Protein 2YWJ (pdb70)

Secondary structure (DSSP, 8-state):
-EEEEE-SSS--HHHHHHHHHTTSEEEEE-SGGGGTT-SEEEE--S-HHHHHHHHHHTTHHHHHHT----EEEETHHHHHHSS--SS-------SSEEEETTTT-SSS--EEEEEEETTTEEEEEEESS--EEEEE--TT-EEEEEETTEEEEEEETTEEEESS-GGGSTTHHHHHHHHIIIII-

Organism: Methanocaldococcus jannaschii (strain ATCC 43067 / DSM 2661 / JAL-1 / JCM 10045 / NBRC 100440) (NCBI:txid243232)

Foldseek 3Di:
DEEEEEPLDDDCPLVQVLQVVLPHHYFYCNALVSVPPHLAYEYEDADQQVVLVSCVVRVVLVSVLPDPHQYEYEASGLQQCDLEAPDDGRHSHHAQFYKDWQPVHDPDAWDWDWKQFAPQGTAIFIAGRFMFTDDGRDPQKAQGIDDVPTRQWIDHASYIYGRTDLSVDPRSSVVVNVNCVRRRD

Structure (mmCIF, N/CA/C/O backbone):
data_2YWJ
#
_entry.id   2YWJ
#
_cell.length_a   44.816
_cell.length_b   50.470
_cell.length_c   70.404
_cell.angle_alpha   90.00
_cell.angle_beta   90.00
_cell.angle_gamma   90.00
#
_symmetry.space_group_name_H-M   'P 21 21 21'
#
loop_
_entity.id
_entity.type
_entity.pdbx_description
1 polymer 'Glutamine amidotransferase subunit pdxT'
2 water water
#
loop_
_atom_site.group_PDB
_atom_site.id
_atom_site.type_symbol
_atom_site.label_atom_id
_atom_site.label_alt_id
_atom_site.label_comp_id
_atom_site.label_asym_id
_atom_site.label_entity_id
_atom_site.label_seq_id
_atom_site.pdbx_PDB_ins_code
_atom_site.Cartn_x
_atom_site.Cartn_y
_atom_site.Cartn_z
_atom_site.occupancy
_atom_site.B_iso_or_equiv
_atom_site.auth_seq_id
_atom_site.auth_comp_id
_atom_site.auth_asym_id
_atom_site.auth_atom_id
_atom_site.pdbx_PDB_model_num
ATOM 1 N N . MET A 1 1 ? 0.619 35.470 16.998 1.00 12.72 1 MET A N 1
ATOM 2 C CA . MET A 1 1 ? 1.888 34.782 16.621 1.00 12.40 1 MET A CA 1
ATOM 3 C C . MET A 1 1 ? 1.987 34.667 15.102 1.00 11.27 1 MET A C 1
ATOM 4 O O . MET A 1 1 ? 1.140 34.046 14.462 1.00 11.64 1 MET A O 1
ATOM 9 N N . ILE A 1 2 ? 3.010 35.296 14.531 1.00 11.47 2 ILE A N 1
ATOM 10 C CA . ILE A 1 2 ? 3.223 35.261 13.091 1.00 10.84 2 ILE A CA 1
ATOM 11 C C . ILE A 1 2 ? 4.498 34.491 12.776 1.00 9.30 2 ILE A C 1
ATOM 12 O O . ILE A 1 2 ? 5.591 34.879 13.198 1.00 9.12 2 ILE A O 1
ATOM 17 N N . ILE A 1 3 ? 4.350 33.398 12.034 1.00 8.50 3 ILE A N 1
ATOM 18 C CA . ILE A 1 3 ? 5.489 32.571 11.658 1.00 8.08 3 ILE A CA 1
ATOM 19 C C . ILE A 1 3 ? 5.776 32.714 10.167 1.00 8.26 3 ILE A C 1
ATOM 20 O O . ILE A 1 3 ? 4.922 32.420 9.327 1.00 8.59 3 ILE A O 1
ATOM 25 N N . GLY A 1 4 ? 6.970 33.201 9.847 1.00 7.50 4 GLY A N 1
ATOM 26 C CA . GLY A 1 4 ? 7.351 33.363 8.457 1.00 6.63 4 GLY A CA 1
ATOM 27 C C . GLY A 1 4 ? 7.955 32.085 7.912 1.00 7.59 4 GLY A C 1
ATOM 28 O O . GLY A 1 4 ? 8.575 31.317 8.656 1.00 4.44 4 GLY A O 1
ATOM 29 N N . VAL A 1 5 ? 7.729 31.823 6.629 1.00 5.80 5 VAL A N 1
ATOM 30 C CA . VAL A 1 5 ? 8.284 30.638 5.982 1.00 7.89 5 VAL A CA 1
ATOM 31 C C . VAL A 1 5 ? 9.053 31.108 4.761 1.00 8.69 5 VAL A C 1
ATOM 32 O O . VAL A 1 5 ? 8.492 31.747 3.869 1.00 7.80 5 VAL A O 1
ATOM 36 N N . LEU A 1 6 ? 10.345 30.805 4.741 1.00 7.44 6 LEU A N 1
ATOM 37 C CA . LEU A 1 6 ? 11.205 31.202 3.640 1.00 8.19 6 LEU A CA 1
ATOM 38 C C . LEU A 1 6 ? 10.838 30.477 2.351 1.00 9.54 6 LEU A C 1
ATOM 39 O O . LEU A 1 6 ? 10.742 29.247 2.314 1.00 9.60 6 LEU A O 1
ATOM 44 N N . ALA A 1 7 ? 10.619 31.261 1.302 1.00 9.38 7 ALA A N 1
ATOM 45 C CA . ALA A 1 7 ? 10.267 30.731 -0.004 1.00 10.19 7 ALA A CA 1
ATOM 46 C C . ALA A 1 7 ? 10.617 31.772 -1.058 1.00 12.00 7 ALA A C 1
ATOM 47 O O . ALA A 1 7 ? 9.731 32.396 -1.644 1.00 12.62 7 ALA A O 1
ATOM 49 N N . ILE A 1 8 ? 11.915 31.992 -1.252 1.00 13.97 8 ILE A N 1
ATOM 50 C CA . ILE A 1 8 ? 12.401 32.954 -2.241 1.00 15.15 8 ILE A CA 1
ATOM 51 C C . ILE A 1 8 ? 11.930 32.468 -3.609 1.00 15.92 8 ILE A C 1
ATOM 52 O O . ILE A 1 8 ? 11.674 33.256 -4.522 1.00 15.43 8 ILE A O 1
ATOM 57 N N . GLN A 1 9 ? 11.809 31.148 -3.709 1.00 15.63 9 GLN A N 1
ATOM 58 C CA . GLN A 1 9 ? 11.302 30.453 -4.884 1.00 17.27 9 GLN A CA 1
ATOM 59 C C . GLN A 1 9 ? 10.529 29.275 -4.304 1.00 17.37 9 GLN A C 1
ATOM 60 O O . GLN A 1 9 ? 10.837 28.816 -3.200 1.00 16.72 9 GLN A O 1
ATOM 66 N N . GLY A 1 10 ? 9.501 28.821 -5.014 1.00 16.73 10 GLY A N 1
ATOM 67 C CA . GLY A 1 10 ? 8.737 27.687 -4.533 1.00 17.24 10 GLY A CA 1
ATOM 68 C C . GLY A 1 10 ? 7.383 27.987 -3.924 1.00 18.51 10 GLY A C 1
ATOM 69 O O . GLY A 1 10 ? 7.048 29.136 -3.612 1.00 16.64 10 GLY A O 1
ATOM 70 N N . ASP A 1 11 ? 6.618 26.918 -3.723 1.00 17.77 11 ASP A N 1
ATOM 71 C CA . ASP A 1 11 ? 5.273 26.997 -3.169 1.00 16.77 11 ASP A CA 1
ATOM 72 C C . ASP A 1 11 ? 5.265 26.513 -1.725 1.00 14.24 11 ASP A C 1
ATOM 73 O O . ASP A 1 11 ? 5.749 25.419 -1.428 1.00 13.30 11 ASP A O 1
ATOM 78 N N . VAL A 1 12 ? 4.704 27.325 -0.833 1.00 12.88 12 VAL A N 1
ATOM 79 C CA . VAL A 1 12 ? 4.648 26.976 0.584 1.00 12.28 12 VAL A CA 1
ATOM 80 C C . VAL A 1 12 ? 3.239 26.849 1.157 1.00 12.09 12 VAL A C 1
ATOM 81 O O . VAL A 1 12 ? 3.031 27.067 2.352 1.00 9.58 12 VAL A O 1
ATOM 85 N N . GLU A 1 13 ? 2.275 26.486 0.315 1.00 11.58 13 GLU A N 1
ATOM 86 C CA . GLU A 1 13 ? 0.897 26.321 0.780 1.00 12.95 13 GLU A CA 1
ATOM 87 C C . GLU A 1 13 ? 0.803 25.234 1.852 1.00 10.25 13 GLU A C 1
ATOM 88 O O . GLU A 1 13 ? -0.003 25.332 2.776 1.00 10.70 13 GLU A O 1
ATOM 94 N N . GLU A 1 14 ? 1.637 24.206 1.731 1.00 10.85 14 GLU A N 1
ATOM 95 C CA . GLU A 1 14 ? 1.646 23.111 2.699 1.00 10.17 14 GLU A CA 1
ATOM 96 C C . GLU A 1 14 ? 2.156 23.581 4.058 1.00 10.22 14 GLU A C 1
ATOM 97 O O . GLU A 1 14 ? 1.554 23.284 5.094 1.00 9.72 14 GLU A O 1
ATOM 103 N N . HIS A 1 15 ? 3.260 24.324 4.044 1.00 7.35 15 HIS A N 1
ATOM 104 C CA . HIS A 1 15 ? 3.856 24.849 5.269 1.00 8.75 15 HIS A CA 1
ATOM 105 C C . HIS A 1 15 ? 2.877 25.821 5.927 1.00 8.92 15 HIS A C 1
ATOM 106 O O . HIS A 1 15 ? 2.684 25.798 7.145 1.00 8.11 15 HIS A O 1
ATOM 113 N N . GLU A 1 16 ? 2.254 26.668 5.110 1.00 9.96 16 GLU A N 1
ATOM 114 C CA . GLU A 1 16 ? 1.294 27.652 5.610 1.00 10.97 16 GLU A CA 1
ATOM 115 C C . GLU A 1 16 ? 0.117 26.987 6.312 1.00 11.98 16 GLU A C 1
ATOM 116 O O . GLU A 1 16 ? -0.299 27.421 7.387 1.00 11.17 16 GLU A O 1
ATOM 122 N N . GLU A 1 17 ? -0.398 25.915 5.717 1.00 11.95 17 GLU A N 1
ATOM 123 C CA . GLU A 1 17 ? -1.522 25.193 6.300 1.00 12.09 17 GLU A CA 1
ATOM 124 C C . GLU A 1 17 ? -1.127 24.562 7.635 1.00 11.20 17 GLU A C 1
ATOM 125 O O . GLU A 1 17 ? -1.889 24.618 8.599 1.00 11.49 17 GLU A O 1
ATOM 131 N N . ALA A 1 18 ? 0.075 23.995 7.699 1.00 10.24 18 ALA A N 1
ATOM 132 C CA . ALA A 1 18 ? 0.557 23.373 8.933 1.00 9.47 18 ALA A CA 1
ATOM 133 C C . ALA A 1 18 ? 0.693 24.425 10.035 1.00 8.99 18 ALA A C 1
ATOM 134 O O . ALA A 1 18 ? 0.404 24.152 11.199 1.00 8.91 18 ALA A O 1
ATOM 136 N N . ILE A 1 19 ? 1.123 25.627 9.659 1.00 7.39 19 ILE A N 1
ATOM 137 C CA . ILE A 1 19 ? 1.272 26.722 10.616 1.00 8.10 19 ILE A CA 1
ATOM 138 C C . ILE A 1 19 ? -0.098 27.111 11.164 1.00 9.40 19 ILE A C 1
ATOM 139 O O . ILE A 1 19 ? -0.252 27.343 12.366 1.00 8.71 19 ILE A O 1
ATOM 144 N N . LYS A 1 20 ? -1.088 27.171 10.273 1.00 9.68 20 LYS A N 1
ATOM 145 C CA . LYS A 1 20 ? -2.453 27.522 10.657 1.00 11.94 20 LYS A CA 1
ATOM 146 C C . LYS A 1 20 ? -3.033 26.470 11.600 1.00 11.69 20 LYS A C 1
ATOM 147 O O . LYS A 1 20 ? -3.670 26.809 12.597 1.00 11.31 20 LYS A O 1
ATOM 153 N N . LYS A 1 21 ? -2.800 25.196 11.286 1.00 9.56 21 LYS A N 1
ATOM 154 C CA . LYS A 1 21 ? -3.280 24.097 12.121 1.00 10.27 21 LYS A CA 1
ATOM 155 C C . LYS A 1 21 ? -2.624 24.157 13.502 1.00 11.13 21 LYS A C 1
ATOM 156 O O . LYS A 1 21 ? -3.227 23.773 14.505 1.00 8.45 21 LYS A O 1
ATOM 162 N N . ALA A 1 22 ? -1.385 24.642 13.545 1.00 11.08 22 ALA A 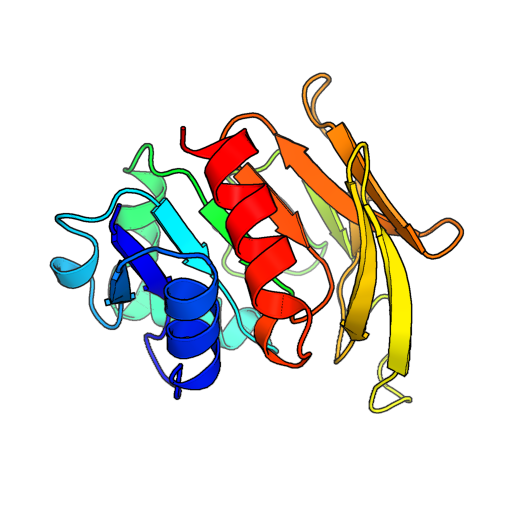N 1
ATOM 163 C CA . ALA A 1 22 ? -0.654 24.764 14.805 1.00 11.15 22 ALA A CA 1
ATOM 164 C C . ALA A 1 22 ? -1.236 25.901 15.652 1.00 11.43 22 ALA A C 1
ATOM 165 O O . ALA A 1 22 ? -0.939 26.016 16.844 1.00 11.20 22 ALA A O 1
ATOM 167 N N . GLY A 1 23 ? -2.067 26.729 15.020 1.00 11.78 23 GLY A N 1
ATOM 168 C CA . GLY A 1 23 ? -2.720 27.831 15.706 1.00 12.52 23 GLY A CA 1
ATOM 169 C C . GLY A 1 23 ? -2.094 29.202 15.528 1.00 13.30 23 GLY A C 1
ATOM 170 O O . GLY A 1 23 ? -2.392 30.116 16.298 1.00 13.46 23 GLY A O 1
ATOM 171 N N . TYR A 1 24 ? -1.258 29.365 14.504 1.00 11.60 24 TYR A N 1
ATOM 172 C CA . TYR A 1 24 ? -0.592 30.645 14.271 1.00 11.77 24 TYR A CA 1
ATOM 173 C C . TYR A 1 24 ? -0.878 31.223 12.891 1.00 12.32 24 TYR A C 1
ATOM 174 O O . TYR A 1 24 ? -1.483 30.572 12.035 1.00 12.43 24 TYR A O 1
ATOM 183 N N . GLU A 1 25 ? -0.451 32.465 12.694 1.00 12.85 25 GLU A N 1
ATOM 184 C CA . GLU A 1 25 ? -0.612 33.138 11.413 1.00 13.19 25 GLU A CA 1
ATOM 185 C C . GLU A 1 25 ? 0.650 32.847 10.604 1.00 12.34 25 GLU A C 1
ATOM 186 O O . GLU A 1 25 ? 1.759 32.893 11.141 1.00 12.29 25 GLU A O 1
ATOM 192 N N . ALA A 1 26 ? 0.477 32.516 9.329 1.00 11.47 26 ALA A N 1
ATO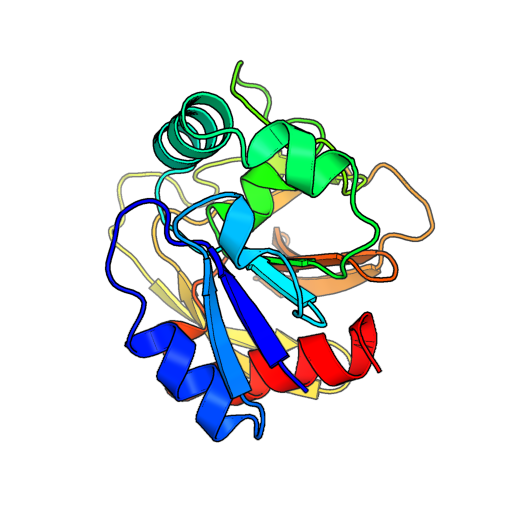M 193 C CA . ALA A 1 26 ? 1.606 32.215 8.453 1.00 12.50 26 ALA A CA 1
ATOM 194 C C . ALA A 1 26 ? 1.921 33.378 7.525 1.00 12.78 26 ALA A C 1
ATOM 195 O O . ALA A 1 26 ? 1.019 34.089 7.078 1.00 14.35 26 ALA A O 1
ATOM 197 N N . LYS A 1 27 ? 3.206 33.578 7.249 1.00 12.74 27 LYS A N 1
ATOM 198 C CA . LYS A 1 27 ? 3.628 34.646 6.350 1.00 13.34 27 LYS A CA 1
ATOM 199 C C . LYS A 1 27 ? 4.734 34.166 5.421 1.00 12.22 27 LYS A C 1
ATOM 200 O O . LYS A 1 27 ? 5.773 33.683 5.870 1.00 11.80 27 LYS A O 1
ATOM 206 N N . LYS A 1 28 ? 4.504 34.314 4.122 1.00 11.61 28 LYS A N 1
ATOM 207 C CA . LYS A 1 28 ? 5.478 33.902 3.121 1.00 12.16 28 LYS A CA 1
ATOM 208 C C . LYS A 1 28 ? 6.606 34.929 3.016 1.00 10.47 28 LYS A C 1
ATOM 209 O O . LYS A 1 28 ? 6.364 36.118 2.813 1.00 10.36 28 LYS A O 1
ATOM 215 N N . VAL A 1 29 ? 7.837 34.467 3.200 1.00 10.43 29 VAL A N 1
ATOM 216 C CA . VAL A 1 29 ? 9.003 35.338 3.115 1.00 9.59 29 VAL A CA 1
ATOM 217 C C . VAL A 1 29 ? 9.696 35.064 1.786 1.00 10.57 29 VAL A C 1
ATOM 218 O O . VAL A 1 29 ? 10.465 34.110 1.660 1.00 10.63 29 VAL A O 1
ATOM 222 N N . LYS A 1 30 ? 9.378 35.888 0.788 1.00 11.81 30 LYS A N 1
ATOM 223 C CA . LYS A 1 30 ? 9.934 35.753 -0.559 1.00 12.84 30 LYS A CA 1
ATOM 224 C C . LYS A 1 30 ? 11.047 36.771 -0.812 1.00 13.82 30 LYS A C 1
ATOM 225 O O . LYS A 1 30 ? 12.013 36.488 -1.528 1.00 14.70 30 LYS A O 1
ATOM 231 N N . ARG A 1 31 ? 10.900 37.954 -0.223 1.00 14.24 31 ARG A N 1
ATOM 232 C CA . ARG A 1 31 ? 11.887 39.024 -0.352 1.00 14.19 31 ARG A CA 1
ATOM 233 C C . ARG A 1 31 ? 12.263 39.548 1.034 1.00 13.90 31 ARG A C 1
ATOM 234 O O . ARG A 1 31 ? 11.528 39.347 2.002 1.00 13.74 31 ARG A O 1
ATOM 242 N N . VAL A 1 32 ? 13.399 40.235 1.114 1.00 15.75 32 VAL A N 1
ATOM 243 C CA . VAL A 1 32 ? 13.916 40.775 2.372 1.00 16.12 32 VAL A CA 1
ATOM 244 C C . VAL A 1 32 ? 12.913 41.582 3.208 1.00 16.83 32 VAL A C 1
ATOM 245 O O . VAL A 1 32 ? 12.927 41.501 4.438 1.00 16.30 32 VAL A O 1
ATOM 249 N N . GLU A 1 33 ? 12.022 42.317 2.544 1.00 16.44 33 GLU A N 1
ATOM 250 C CA . GLU A 1 33 ? 11.012 43.128 3.232 1.00 16.63 33 GLU A CA 1
ATOM 251 C C . GLU A 1 33 ? 10.006 42.299 4.031 1.00 16.13 33 GLU A C 1
ATOM 252 O O . GLU A 1 33 ? 9.457 42.770 5.030 1.00 15.65 33 GLU A O 1
ATOM 258 N N . ASP A 1 34 ? 9.771 41.065 3.590 1.00 14.56 34 ASP A N 1
ATOM 259 C CA . ASP A 1 34 ? 8.824 40.165 4.250 1.00 14.14 34 ASP A CA 1
ATOM 260 C C . ASP A 1 34 ? 9.252 39.703 5.646 1.00 13.35 34 ASP A C 1
ATOM 261 O O . ASP A 1 34 ? 8.423 39.250 6.435 1.00 12.59 34 ASP A O 1
ATOM 266 N N . LEU A 1 35 ? 10.541 39.820 5.949 1.00 15.70 35 LEU A N 1
ATOM 267 C CA . LEU A 1 35 ? 11.064 39.416 7.254 1.00 17.05 35 LEU A CA 1
ATOM 268 C C . LEU A 1 35 ? 10.557 40.287 8.403 1.00 18.38 35 LEU A C 1
ATOM 269 O O . LEU A 1 35 ? 10.567 39.870 9.561 1.00 18.88 35 LEU A O 1
ATOM 274 N N . GLU A 1 36 ? 10.102 41.492 8.076 1.00 18.92 36 GLU A N 1
ATOM 275 C CA . GLU A 1 36 ? 9.586 42.418 9.078 1.00 20.12 36 GLU A CA 1
ATOM 276 C C . GLU A 1 36 ? 8.230 41.947 9.611 1.00 18.76 36 GLU A C 1
ATOM 277 O O . GLU A 1 36 ? 7.406 41.414 8.866 1.00 18.77 36 GLU A O 1
ATOM 283 N N . GLY A 1 37 ? 8.026 42.113 10.914 1.00 17.54 37 GLY A N 1
ATOM 284 C CA . GLY A 1 37 ? 6.763 41.742 11.526 1.00 16.74 37 GLY A CA 1
ATOM 285 C C . GLY A 1 37 ? 6.494 40.279 11.828 1.00 15.17 37 GLY A C 1
ATOM 286 O O . GLY A 1 37 ? 5.336 39.903 12.004 1.00 16.00 37 GLY A O 1
ATOM 287 N N . ILE A 1 38 ? 7.530 39.444 11.856 1.00 13.27 38 ILE A N 1
ATOM 288 C CA . ILE A 1 38 ? 7.332 38.029 12.174 1.00 11.22 38 ILE A CA 1
ATOM 289 C C . ILE A 1 38 ? 7.963 37.697 13.522 1.00 10.42 38 ILE A C 1
ATOM 290 O O . ILE A 1 38 ? 8.869 38.395 13.980 1.00 11.30 38 ILE A O 1
ATOM 295 N N . ASP A 1 39 ? 7.456 36.653 14.171 1.00 8.60 39 ASP A N 1
ATOM 296 C CA . ASP A 1 39 ? 7.967 36.233 15.471 1.00 8.97 39 ASP A CA 1
ATOM 297 C C . ASP A 1 39 ? 9.012 35.135 15.363 1.00 8.68 39 ASP A C 1
ATOM 298 O O . ASP A 1 39 ? 9.786 34.907 16.291 1.00 8.26 39 ASP A O 1
ATOM 303 N N . ALA A 1 40 ? 9.024 34.452 14.227 1.00 7.28 40 ALA A N 1
ATOM 304 C CA . ALA A 1 40 ? 9.970 33.370 13.989 1.00 7.30 40 ALA A CA 1
ATOM 305 C C . ALA A 1 40 ? 9.985 33.051 12.505 1.00 7.33 40 ALA A C 1
ATOM 306 O O . ALA A 1 40 ? 9.082 33.452 11.767 1.00 7.03 40 ALA A O 1
ATOM 308 N N . LEU A 1 41 ? 11.017 32.333 12.073 1.00 6.19 41 LEU A N 1
ATOM 309 C CA . LEU A 1 41 ? 11.155 31.974 10.673 1.00 6.38 41 LEU A CA 1
ATOM 310 C C . LEU A 1 41 ? 11.429 30.492 10.494 1.00 6.93 41 LEU A C 1
ATOM 311 O O . LEU A 1 41 ? 12.203 29.894 11.242 1.00 6.70 41 LEU A O 1
ATOM 316 N N . ILE A 1 42 ? 10.756 29.901 9.515 1.00 5.88 42 ILE A N 1
ATOM 317 C CA . ILE A 1 42 ? 10.961 28.499 9.189 1.00 6.09 42 ILE A CA 1
ATOM 318 C C . ILE A 1 42 ? 11.689 28.496 7.848 1.00 5.58 42 ILE A C 1
ATOM 319 O O . ILE A 1 42 ? 11.291 29.210 6.925 1.00 5.67 42 ILE A O 1
ATOM 324 N N . ILE A 1 43 ? 12.803 27.772 7.778 1.00 4.30 43 ILE A N 1
ATOM 325 C CA . ILE A 1 43 ? 13.578 27.664 6.543 1.00 5.14 43 ILE A CA 1
ATOM 326 C C . ILE A 1 43 ? 13.516 26.208 6.059 1.00 5.01 43 ILE A C 1
ATOM 327 O O . ILE A 1 43 ? 14.253 25.349 6.545 1.00 6.27 43 ILE A O 1
ATOM 332 N N . PRO A 1 44 ? 12.588 25.907 5.136 1.00 6.03 44 PRO A N 1
ATOM 333 C CA . PRO A 1 44 ? 12.391 24.570 4.568 1.00 5.59 44 PRO A CA 1
ATOM 334 C C . PRO A 1 44 ? 13.100 24.417 3.225 1.00 7.46 44 PRO A C 1
ATOM 335 O O . PRO A 1 44 ? 13.782 25.333 2.767 1.00 9.41 44 PRO A O 1
ATOM 339 N N . GLY A 1 45 ? 12.914 23.263 2.588 1.00 9.08 45 GLY A N 1
ATOM 340 C CA . GLY A 1 45 ? 13.510 23.044 1.283 1.00 9.74 45 GLY A CA 1
ATOM 341 C C . GLY A 1 45 ? 14.254 21.737 1.117 1.00 11.88 45 GLY A C 1
ATOM 342 O O . GLY A 1 45 ? 14.613 21.080 2.096 1.00 11.09 45 GLY A O 1
ATOM 343 N N . GLY A 1 46 ? 14.486 21.364 -0.137 1.00 14.08 46 GLY A N 1
ATOM 344 C CA . GLY A 1 46 ? 15.205 20.137 -0.423 1.00 17.86 46 GLY A CA 1
ATOM 345 C C . GLY A 1 46 ? 16.689 20.410 -0.576 1.00 19.94 46 GLY A C 1
ATOM 346 O O . GLY A 1 46 ? 17.446 20.356 0.396 1.00 22.97 46 GLY A O 1
ATOM 347 N N . GLU A 1 47 ? 17.090 20.753 -1.794 1.00 20.45 47 GLU A N 1
ATOM 348 C CA . GLU A 1 47 ? 18.483 21.039 -2.119 1.00 20.03 47 GLU A CA 1
ATOM 349 C C . GLU A 1 47 ? 18.938 22.376 -1.514 1.00 18.02 47 GLU A C 1
ATOM 350 O O . GLU A 1 47 ? 18.406 23.438 -1.847 1.00 17.68 47 GLU A O 1
ATOM 356 N N . SER A 1 48 ? 19.955 22.312 -0.654 1.00 15.45 48 SER A N 1
ATOM 357 C CA . SER A 1 48 ? 20.469 23.490 0.049 1.00 13.59 48 SER A CA 1
ATOM 358 C C . SER A 1 48 ? 21.283 24.535 -0.712 1.00 13.37 48 SER A C 1
ATOM 359 O O . SER A 1 48 ? 21.169 25.722 -0.418 1.00 12.83 48 SER A O 1
ATOM 362 N N . THR A 1 49 ? 22.114 24.116 -1.664 1.00 14.05 49 THR A N 1
ATOM 363 C CA . THR A 1 49 ? 22.935 25.082 -2.396 1.00 14.31 49 THR A CA 1
ATOM 364 C C . THR A 1 49 ? 22.120 26.100 -3.193 1.00 13.38 49 THR A C 1
ATOM 365 O O . THR A 1 49 ? 22.452 27.284 -3.201 1.00 13.17 49 THR A O 1
ATOM 369 N N . ALA A 1 50 ? 21.054 25.648 -3.849 1.00 12.21 50 ALA A N 1
ATOM 370 C CA . ALA A 1 50 ? 20.212 26.554 -4.630 1.00 11.10 50 ALA A CA 1
ATOM 371 C C . ALA A 1 50 ? 19.567 27.597 -3.720 1.00 11.98 50 ALA A C 1
ATOM 372 O O . ALA A 1 50 ? 19.510 28.782 -4.059 1.00 11.06 50 ALA A O 1
ATOM 374 N N . ILE A 1 51 ? 19.097 27.155 -2.556 1.00 10.25 51 ILE A N 1
ATOM 375 C CA . ILE A 1 51 ? 18.471 28.066 -1.606 1.00 10.11 51 ILE A CA 1
ATOM 376 C C . ILE A 1 51 ? 19.491 29.047 -1.032 1.00 9.96 51 ILE A C 1
ATOM 377 O O . ILE A 1 51 ? 19.180 30.222 -0.833 1.00 10.23 51 ILE A O 1
ATOM 382 N N . GLY A 1 52 ? 20.709 28.567 -0.785 1.00 11.00 52 GLY A N 1
ATOM 383 C CA . GLY A 1 52 ? 21.755 29.431 -0.262 1.00 11.73 52 GLY A CA 1
ATOM 384 C C . GLY A 1 52 ? 22.044 30.561 -1.238 1.00 12.89 52 GLY A C 1
ATOM 385 O O . GLY A 1 52 ? 22.178 31.721 -0.840 1.00 11.20 52 GLY A O 1
ATOM 386 N N . LYS A 1 53 ? 22.113 30.221 -2.523 1.00 12.30 53 LYS A N 1
ATOM 387 C CA . LYS A 1 53 ? 22.371 31.205 -3.570 1.00 14.09 53 LYS A CA 1
ATOM 388 C C . LYS A 1 53 ? 21.240 32.229 -3.662 1.00 12.91 53 LYS A C 1
ATOM 389 O O . LYS A 1 53 ? 21.491 33.416 -3.842 1.00 11.34 53 LYS A O 1
ATOM 395 N N . LEU A 1 54 ? 19.998 31.763 -3.534 1.00 12.03 54 LEU A N 1
ATOM 396 C CA . LEU A 1 54 ? 18.833 32.647 -3.592 1.00 11.91 54 LEU A CA 1
ATOM 397 C C . LEU A 1 54 ? 18.817 33.629 -2.429 1.00 13.53 54 LEU A C 1
ATOM 398 O O . LEU A 1 54 ? 18.447 34.793 -2.597 1.00 11.92 54 LEU A O 1
ATOM 403 N N . MET A 1 55 ? 19.194 33.145 -1.247 1.00 13.91 55 MET A N 1
ATOM 404 C CA . MET A 1 55 ? 19.235 33.982 -0.050 1.00 15.39 55 MET A CA 1
ATOM 405 C C . MET A 1 55 ? 20.231 35.121 -0.231 1.00 15.03 55 MET A C 1
ATOM 406 O O . MET A 1 55 ? 19.960 36.263 0.148 1.00 14.51 55 MET A O 1
ATOM 411 N N . LYS A 1 56 ? 21.387 34.803 -0.803 1.00 15.71 56 LYS A N 1
ATOM 412 C CA . LYS A 1 56 ? 22.407 35.815 -1.042 1.00 15.78 56 LYS A CA 1
ATOM 413 C C . LYS A 1 56 ? 21.989 36.763 -2.162 1.00 15.60 56 LYS A C 1
ATOM 414 O O . LYS A 1 56 ? 22.114 37.983 -2.035 1.00 16.53 56 LYS A O 1
ATOM 420 N N . LYS A 1 57 ? 21.503 36.190 -3.260 1.00 15.49 57 LYS A N 1
ATOM 421 C CA . LYS A 1 57 ? 21.073 36.968 -4.418 1.00 15.26 57 LYS A CA 1
ATOM 422 C C . LYS A 1 57 ? 20.030 38.019 -4.059 1.00 15.07 57 LYS A C 1
ATOM 423 O O . LYS A 1 57 ? 20.139 39.173 -4.474 1.00 15.46 57 LYS A O 1
ATOM 429 N N . TYR A 1 58 ? 19.039 37.627 -3.265 1.00 14.04 58 TYR A N 1
ATOM 430 C CA . TYR A 1 58 ? 17.987 38.554 -2.876 1.00 15.41 58 TYR A CA 1
ATOM 431 C C . TYR A 1 58 ? 18.189 39.250 -1.530 1.00 15.26 58 TYR A C 1
ATOM 432 O O . TYR A 1 58 ? 17.292 39.929 -1.033 1.00 16.30 58 TYR A O 1
ATOM 441 N N . GLY A 1 59 ? 19.387 39.100 -0.969 1.00 16.17 59 GLY A N 1
ATOM 442 C CA . GLY A 1 59 ? 19.727 39.751 0.287 1.00 18.04 59 GLY A CA 1
ATOM 443 C C . GLY A 1 59 ? 19.239 39.170 1.603 1.00 17.85 59 GLY A C 1
ATOM 444 O O . GLY A 1 59 ? 19.583 39.689 2.663 1.00 19.86 59 GLY A O 1
ATOM 445 N N . LEU A 1 60 ? 18.463 38.093 1.560 1.00 16.09 60 LEU A N 1
ATOM 446 C CA . LEU A 1 60 ? 17.956 37.494 2.790 1.00 15.71 60 LEU A CA 1
ATOM 447 C C . LEU A 1 60 ? 19.039 36.877 3.677 1.00 15.13 60 LEU A C 1
ATOM 448 O O . LEU A 1 60 ? 18.849 36.744 4.885 1.00 14.61 60 LEU A O 1
ATOM 453 N N . LEU A 1 61 ? 20.186 36.549 3.086 1.00 15.27 61 LEU A N 1
ATOM 454 C CA . LEU A 1 61 ? 21.299 35.956 3.826 1.00 14.64 61 LEU A CA 1
ATOM 455 C C . LEU A 1 61 ? 21.799 36.868 4.946 1.00 14.42 61 LEU A C 1
ATOM 456 O O . LEU A 1 61 ? 21.796 36.480 6.114 1.00 11.30 61 LEU A O 1
ATOM 461 N N . GLU A 1 62 ? 22.231 38.077 4.593 1.00 14.20 62 GLU A N 1
ATOM 462 C CA . GLU A 1 62 ? 22.738 39.004 5.602 1.00 12.99 62 GLU A CA 1
ATOM 463 C C . GLU A 1 62 ? 21.656 39.504 6.547 1.00 12.33 62 GLU A C 1
ATOM 464 O O . GLU A 1 62 ? 21.907 39.681 7.738 1.00 12.21 62 GLU A O 1
ATOM 470 N N . LYS A 1 63 ? 20.440 39.665 6.032 1.00 10.84 63 LYS A N 1
ATOM 471 C CA . LYS A 1 63 ? 19.320 40.131 6.842 1.00 11.93 63 LYS A CA 1
ATOM 472 C C . LYS A 1 63 ? 19.020 39.155 7.985 1.00 11.78 63 LYS A C 1
ATOM 473 O O . LYS A 1 63 ? 18.820 39.568 9.130 1.00 11.16 63 LYS A O 1
ATOM 479 N N . ILE A 1 64 ? 18.986 37.864 7.668 1.00 10.88 64 ILE A N 1
ATOM 480 C CA . ILE A 1 64 ? 18.714 36.838 8.672 1.00 11.37 64 ILE A CA 1
ATOM 481 C C . ILE A 1 64 ? 19.830 36.782 9.720 1.00 11.28 64 ILE A C 1
ATOM 482 O O . ILE A 1 64 ? 19.557 36.664 10.919 1.00 12.08 64 ILE A O 1
ATOM 487 N N . LYS A 1 65 ? 21.077 36.888 9.265 1.00 12.29 65 LYS A N 1
ATOM 488 C CA . LYS A 1 65 ? 22.234 36.879 10.163 1.00 13.37 65 LYS A CA 1
ATOM 489 C C . LYS A 1 65 ? 22.194 38.081 11.105 1.00 13.86 65 LYS A C 1
ATOM 490 O O . LYS A 1 65 ? 22.727 38.029 12.214 1.00 14.86 65 LYS A O 1
ATOM 496 N N . ASN A 1 66 ? 21.585 39.171 10.639 1.00 12.97 66 ASN A N 1
ATOM 497 C CA . ASN A 1 66 ? 21.465 40.392 11.426 1.00 13.64 66 ASN A CA 1
ATOM 498 C C . ASN A 1 66 ? 20.228 40.418 12.313 1.00 13.52 66 ASN A C 1
ATOM 499 O O . ASN A 1 66 ? 19.928 41.438 12.931 1.00 15.65 66 ASN A O 1
ATOM 504 N N . SER A 1 67 ? 19.502 39.308 12.374 1.00 13.97 67 SER A N 1
ATOM 505 C CA . SER A 1 67 ? 18.302 39.259 13.198 1.00 12.47 67 SER A CA 1
ATOM 506 C C . SER A 1 67 ? 18.468 38.319 14.382 1.00 9.39 67 SER A C 1
ATOM 507 O O . SER A 1 67 ? 19.347 37.458 14.387 1.00 9.71 67 SER A O 1
ATOM 510 N N . ASN A 1 68 ? 17.611 38.488 15.381 1.00 7.00 68 ASN A N 1
ATOM 511 C CA . ASN A 1 68 ? 17.639 37.628 16.554 1.00 8.42 68 ASN A CA 1
ATOM 512 C C . ASN A 1 68 ? 16.375 36.776 16.519 1.00 7.45 68 ASN A C 1
ATOM 513 O O . ASN A 1 68 ? 15.799 36.440 17.551 1.00 7.99 68 ASN A O 1
ATOM 518 N N . LEU A 1 69 ? 15.947 36.439 15.309 1.00 6.67 69 LEU A N 1
ATOM 519 C CA . LEU A 1 69 ? 14.753 35.637 15.108 1.00 8.24 69 LEU A CA 1
ATOM 520 C C . LEU A 1 69 ? 14.948 34.159 15.395 1.00 7.68 69 LEU A C 1
ATOM 521 O O . LEU A 1 69 ? 16.009 33.598 15.120 1.00 8.70 69 LEU A O 1
ATOM 526 N N . PRO A 1 70 ? 13.961 33.535 16.057 1.00 8.22 70 PRO A N 1
ATOM 527 C CA . PRO A 1 70 ? 14.043 32.102 16.351 1.00 7.31 70 PRO A CA 1
ATOM 528 C C . PRO A 1 70 ? 13.895 31.477 14.961 1.00 7.59 70 PRO A C 1
ATOM 529 O O . PRO A 1 70 ? 13.147 32.002 14.128 1.00 5.97 70 PRO A O 1
ATOM 533 N N . ILE A 1 71 ? 14.645 30.415 14.679 1.00 5.81 71 ILE A N 1
ATOM 534 C CA . ILE A 1 71 ? 14.578 29.792 13.361 1.00 4.94 71 ILE A CA 1
ATOM 535 C C . ILE A 1 71 ? 14.461 28.273 13.420 1.00 5.20 71 ILE A C 1
ATOM 536 O O . ILE A 1 71 ? 15.144 27.615 14.205 1.00 4.84 71 ILE A O 1
ATOM 541 N N . LEU A 1 72 ? 13.563 27.736 12.599 1.00 4.70 72 LEU A N 1
ATOM 542 C CA . LEU A 1 72 ? 13.368 26.297 12.480 1.00 5.46 72 LEU A CA 1
ATOM 543 C C . LEU A 1 72 ? 13.841 25.940 11.079 1.00 5.22 72 LEU A C 1
ATOM 544 O O . LEU A 1 72 ? 13.262 26.396 10.094 1.00 5.28 72 LEU A O 1
ATOM 549 N N . GLY A 1 73 ? 14.918 25.165 10.997 1.00 4.27 73 GLY A N 1
ATOM 550 C CA . GLY A 1 73 ? 15.438 24.756 9.707 1.00 3.35 73 GLY A CA 1
ATOM 551 C C . GLY A 1 73 ? 15.102 23.297 9.458 1.00 5.41 73 GLY A C 1
ATOM 552 O O . GLY A 1 73 ? 15.398 22.439 10.289 1.00 5.46 73 GLY A O 1
ATOM 553 N N . THR A 1 74 ? 14.438 23.019 8.341 1.00 6.02 74 THR A N 1
ATOM 554 C CA . THR A 1 74 ? 14.074 21.648 7.999 1.00 5.75 74 THR A CA 1
ATOM 555 C C . THR A 1 74 ? 14.738 21.251 6.685 1.00 6.26 74 THR A C 1
ATOM 556 O O . THR A 1 74 ? 14.632 21.961 5.681 1.00 3.47 74 THR A O 1
ATOM 560 N N . CYS A 1 75 ? 15.443 20.121 6.725 1.00 6.24 75 CYS A N 1
ATOM 561 C CA . CYS A 1 75 ? 16.194 19.580 5.591 1.00 5.41 75 CYS A CA 1
ATOM 562 C C . CYS A 1 75 ? 17.203 20.617 5.084 1.00 5.83 75 CYS A C 1
ATOM 563 O O . CYS A 1 75 ? 18.266 20.777 5.686 1.00 4.98 75 CYS A O 1
ATOM 566 N N . ALA A 1 76 ? 16.872 21.338 4.011 1.00 4.64 76 ALA A N 1
ATOM 567 C CA . ALA A 1 76 ? 17.772 22.365 3.489 1.00 5.31 76 ALA A CA 1
ATOM 568 C C . ALA A 1 76 ? 18.069 23.383 4.594 1.00 6.52 76 ALA A C 1
ATOM 569 O O . ALA A 1 76 ? 19.185 23.902 4.693 1.00 4.98 76 ALA A O 1
ATOM 571 N N . GLY A 1 77 ? 17.065 23.629 5.437 1.00 4.05 77 GLY A N 1
ATOM 572 C CA . GLY A 1 77 ? 17.199 24.563 6.545 1.00 5.85 77 GLY A CA 1
ATOM 573 C C . GLY A 1 77 ? 18.176 24.088 7.607 1.00 6.36 77 GLY A C 1
ATOM 574 O O . GLY A 1 77 ? 18.816 24.906 8.276 1.00 4.83 77 GLY A O 1
ATOM 575 N N . MET A 1 78 ? 18.262 22.773 7.798 1.00 6.49 78 MET A N 1
ATOM 576 C CA . MET A 1 78 ? 19.203 22.213 8.768 1.00 6.63 78 MET A CA 1
ATOM 577 C C . MET A 1 78 ? 20.615 22.503 8.267 1.00 5.55 78 MET A C 1
ATOM 578 O O . MET A 1 78 ? 21.488 22.905 9.035 1.00 6.79 78 MET A O 1
ATOM 583 N N . VAL A 1 79 ? 20.832 22.277 6.974 1.00 4.86 79 VAL A N 1
ATOM 584 C CA . VAL A 1 79 ? 22.135 22.529 6.361 1.00 6.09 79 VAL A CA 1
ATOM 585 C C . VAL A 1 79 ? 22.505 24.005 6.463 1.00 6.15 79 VAL A C 1
ATOM 586 O O . VAL A 1 79 ? 23.589 24.352 6.933 1.00 5.20 79 VAL A O 1
ATOM 590 N N . LEU A 1 80 ? 21.584 24.867 6.040 1.00 6.81 80 LEU A N 1
ATOM 591 C CA . LEU A 1 80 ? 21.799 26.311 6.048 1.00 6.39 80 LEU A CA 1
ATOM 592 C C . LEU A 1 80 ? 22.101 26.923 7.420 1.00 7.08 80 LEU A C 1
ATOM 593 O O . LEU A 1 80 ? 22.920 27.837 7.525 1.00 7.84 80 LEU A O 1
ATOM 598 N N . LEU A 1 81 ? 21.465 26.411 8.468 1.00 6.30 81 LEU A N 1
ATOM 599 C CA . LEU A 1 81 ? 21.702 26.923 9.817 1.00 6.22 81 LEU A CA 1
ATOM 600 C C . LEU A 1 81 ? 23.092 26.581 10.355 1.00 6.25 81 LEU A C 1
ATOM 601 O O . LEU A 1 81 ? 23.642 27.312 11.177 1.00 7.39 81 LEU A O 1
ATOM 606 N N . SER A 1 82 ? 23.647 25.466 9.887 1.00 6.56 82 SER A N 1
ATOM 607 C CA . SER A 1 82 ? 24.949 24.981 10.342 1.00 7.55 82 SER A CA 1
ATOM 608 C C . SER A 1 82 ? 26.154 25.866 10.051 1.00 7.11 82 SER A C 1
ATOM 609 O O . SER A 1 82 ? 26.075 26.835 9.296 1.00 6.93 82 SER A O 1
ATOM 612 N N . LYS A 1 83 ? 27.275 25.498 10.664 1.00 9.28 83 LYS A N 1
ATOM 613 C CA . LYS A 1 83 ? 28.536 26.206 10.509 1.00 10.04 83 LYS A CA 1
ATOM 614 C C . LYS A 1 83 ? 29.521 25.371 9.696 1.00 11.57 83 LYS A C 1
ATOM 615 O O . LYS A 1 83 ? 30.721 25.649 9.688 1.00 12.72 83 LYS A O 1
ATOM 621 N N . GLY A 1 84 ? 29.012 24.352 9.006 1.00 11.36 84 GLY A N 1
ATOM 622 C CA . GLY A 1 84 ? 29.879 23.511 8.198 1.00 13.14 84 GLY A CA 1
ATOM 623 C C . GLY A 1 84 ? 29.232 22.246 7.672 1.00 13.10 84 GLY A C 1
ATOM 624 O O . GLY A 1 84 ? 28.434 21.610 8.360 1.00 12.03 84 GLY A O 1
ATOM 625 N N . THR A 1 85 ? 29.578 21.883 6.440 1.00 14.54 85 THR A N 1
ATOM 626 C CA . THR A 1 85 ? 29.042 20.683 5.801 1.00 15.95 85 THR A CA 1
ATOM 627 C C . THR A 1 85 ? 30.142 19.888 5.098 1.00 18.02 85 THR A C 1
ATOM 628 O O . THR A 1 85 ? 29.876 18.839 4.517 1.00 17.76 85 THR A O 1
ATOM 632 N N . GLY A 1 86 ? 31.369 20.403 5.130 1.00 19.59 86 GLY A N 1
ATOM 633 C CA . GLY A 1 86 ? 32.472 19.716 4.476 1.00 24.09 86 GLY A CA 1
ATOM 634 C C . GLY A 1 86 ? 32.601 20.068 3.003 1.00 25.82 86 GLY A C 1
ATOM 635 O O . GLY A 1 86 ? 33.578 19.697 2.348 1.00 27.44 86 GLY A O 1
ATOM 636 N N . ILE A 1 87 ? 31.594 20.756 2.474 1.00 25.51 87 ILE A N 1
ATOM 637 C CA . ILE A 1 87 ? 31.589 21.183 1.079 1.00 25.64 87 ILE A CA 1
ATOM 638 C C . ILE A 1 87 ? 31.432 22.702 1.061 1.00 24.23 87 ILE A C 1
ATOM 639 O O . ILE A 1 87 ? 30.719 23.270 1.894 1.00 22.09 87 ILE A O 1
ATOM 644 N N . ASN A 1 88 ? 32.126 23.358 0.135 1.00 22.19 88 ASN A N 1
ATOM 645 C CA . ASN A 1 88 ? 32.070 24.812 0.031 1.00 21.78 88 ASN A CA 1
ATOM 646 C C . ASN A 1 88 ? 30.713 25.283 -0.488 1.00 20.54 88 ASN A C 1
ATOM 647 O O . ASN A 1 88 ? 30.378 25.080 -1.655 1.00 20.37 88 ASN A O 1
ATOM 652 N N . GLN A 1 89 ? 29.934 25.901 0.398 1.00 17.44 89 GLN A N 1
ATOM 653 C CA . GLN A 1 89 ? 28.609 26.409 0.054 1.00 15.16 89 GLN A CA 1
ATOM 654 C C . GLN A 1 89 ? 28.190 27.537 0.995 1.00 14.35 89 GLN A C 1
ATOM 655 O O . GLN A 1 89 ? 28.782 27.728 2.062 1.00 14.62 89 GLN A O 1
ATOM 661 N N . ILE A 1 90 ? 27.166 28.280 0.590 1.00 13.84 90 ILE A N 1
ATOM 662 C CA . ILE A 1 90 ? 26.653 29.394 1.380 1.00 14.15 90 ILE A CA 1
ATOM 663 C C . ILE A 1 90 ? 25.879 28.893 2.599 1.00 13.94 90 ILE A C 1
ATOM 664 O O . ILE A 1 90 ? 24.936 28.113 2.469 1.00 14.14 90 ILE A O 1
ATOM 669 N N . LEU A 1 91 ? 26.289 29.352 3.778 1.00 12.86 91 LEU A N 1
ATOM 670 C CA . LEU A 1 91 ? 25.648 28.959 5.030 1.00 12.49 91 LEU A CA 1
ATOM 671 C C . LEU A 1 91 ? 25.371 30.166 5.915 1.00 11.12 91 LEU A C 1
ATOM 672 O O . LEU A 1 91 ? 26.042 31.192 5.805 1.00 9.94 91 LEU A O 1
ATOM 677 N N . LEU A 1 92 ? 24.376 30.036 6.789 1.00 9.85 92 LEU A N 1
ATOM 678 C CA . LEU A 1 92 ? 24.026 31.104 7.720 1.00 9.75 92 LEU A CA 1
ATOM 679 C C . LEU A 1 92 ? 25.025 31.120 8.879 1.00 9.85 92 LEU A C 1
ATOM 680 O O . LEU A 1 92 ? 25.270 32.164 9.476 1.00 8.76 92 LEU A O 1
ATOM 685 N N . GLU A 1 93 ? 25.593 29.954 9.185 1.00 9.05 93 GLU A N 1
ATOM 686 C CA . GLU A 1 93 ? 26.571 29.803 10.268 1.00 9.76 93 GLU A CA 1
ATOM 687 C C . GLU A 1 93 ? 26.022 30.319 11.596 1.00 8.93 93 GLU A C 1
ATOM 688 O O . GLU A 1 93 ? 26.663 31.126 12.271 1.00 10.04 93 GLU A O 1
ATOM 694 N N . LEU A 1 94 ? 24.838 29.846 11.973 1.00 6.70 94 LEU A N 1
ATOM 695 C CA . LEU A 1 94 ? 24.204 30.289 13.212 1.00 6.01 94 LEU A CA 1
ATOM 696 C C . LEU A 1 94 ? 24.177 29.239 14.311 1.00 6.15 94 LEU A C 1
ATOM 697 O O . LEU A 1 94 ? 24.449 29.537 15.473 1.00 8.02 94 LEU A O 1
ATOM 702 N N . MET A 1 95 ? 23.824 28.017 13.939 1.00 6.23 95 MET A N 1
ATOM 703 C CA . MET A 1 95 ? 23.726 26.920 14.887 1.00 6.23 95 MET A CA 1
ATOM 704 C C . MET A 1 95 ? 25.067 26.194 15.041 1.00 6.30 95 MET A C 1
ATOM 705 O O . MET A 1 95 ? 25.764 25.948 14.060 1.00 5.94 95 MET A O 1
ATOM 710 N N . ASP A 1 96 ? 25.429 25.887 16.285 1.00 6.11 96 ASP A N 1
ATOM 711 C CA . ASP A 1 96 ? 26.687 25.206 16.586 1.00 7.53 96 ASP A CA 1
ATOM 712 C C . ASP A 1 96 ? 26.722 23.717 16.255 1.00 6.70 96 ASP A C 1
ATOM 713 O O . ASP A 1 96 ? 26.889 22.865 17.133 1.00 7.45 96 ASP A O 1
ATOM 718 N N . ILE A 1 97 ? 26.584 23.421 14.968 1.00 8.69 97 ILE A N 1
ATOM 719 C CA . ILE A 1 97 ? 26.617 22.056 14.465 1.00 8.55 97 ILE A CA 1
ATOM 720 C C . ILE A 1 97 ? 27.198 22.054 13.057 1.00 9.42 97 ILE A C 1
ATOM 721 O O . ILE A 1 97 ? 27.241 23.092 12.387 1.00 8.91 97 ILE A O 1
ATOM 726 N N . THR A 1 98 ? 27.734 20.908 12.655 1.00 7.87 98 THR A N 1
ATOM 727 C CA . THR A 1 98 ? 28.194 20.737 11.287 1.00 8.29 98 THR A CA 1
ATOM 728 C C . THR A 1 98 ? 27.211 19.676 10.802 1.00 7.03 98 THR A C 1
ATOM 729 O O . THR A 1 98 ? 26.628 18.950 11.613 1.00 6.54 98 THR A O 1
ATOM 733 N N . VAL A 1 99 ? 26.976 19.624 9.500 1.00 9.10 99 VAL A N 1
ATOM 734 C CA . VAL A 1 99 ? 26.007 18.689 8.956 1.00 10.92 99 VAL A CA 1
ATOM 735 C C . VAL A 1 99 ? 26.550 17.813 7.839 1.00 12.25 99 VAL A C 1
ATOM 736 O O . VAL A 1 99 ? 27.374 18.247 7.037 1.00 13.85 99 VAL A O 1
ATOM 740 N N . LYS A 1 100 ? 26.101 16.565 7.823 1.00 13.61 100 LYS A N 1
ATOM 741 C CA . LYS A 1 100 ? 26.485 15.622 6.787 1.00 15.16 100 LYS A CA 1
ATOM 742 C C . LYS A 1 100 ? 25.314 15.570 5.810 1.00 13.51 100 LYS A C 1
ATOM 743 O O . LYS A 1 100 ? 24.219 15.125 6.160 1.00 10.08 100 LYS A O 1
ATOM 749 N N . ARG A 1 101 ? 25.539 16.072 4.602 1.00 13.76 101 ARG A N 1
ATOM 750 C CA . ARG A 1 101 ? 24.503 16.089 3.573 1.00 12.68 101 ARG A CA 1
ATOM 751 C C . ARG A 1 101 ? 24.271 14.702 2.992 1.00 13.21 101 ARG A C 1
ATOM 752 O O . ARG A 1 101 ? 25.187 13.874 2.964 1.00 10.08 101 ARG A O 1
ATOM 760 N N . ASN A 1 102 ? 23.041 14.452 2.543 1.00 12.56 102 ASN A N 1
ATOM 761 C CA . ASN A 1 102 ? 22.668 13.170 1.938 1.00 13.61 102 ASN A CA 1
ATOM 762 C C . ASN A 1 102 ? 23.143 11.987 2.787 1.00 13.81 102 ASN A C 1
ATOM 763 O O . ASN A 1 102 ? 23.769 11.054 2.283 1.00 13.32 102 ASN A O 1
ATOM 768 N N . ALA A 1 103 ? 22.818 12.039 4.076 1.00 12.73 103 ALA A N 1
ATOM 769 C CA . ALA A 1 103 ? 23.214 11.023 5.045 1.00 11.94 103 ALA A CA 1
ATOM 770 C C . ALA A 1 103 ? 22.766 9.600 4.740 1.00 12.20 103 ALA A C 1
ATOM 771 O O . ALA A 1 103 ? 23.417 8.640 5.150 1.00 11.35 103 ALA A O 1
ATOM 773 N N . TYR A 1 104 ? 21.632 9.467 4.063 1.00 11.40 104 TYR A N 1
ATOM 774 C CA . TYR A 1 104 ? 21.097 8.158 3.719 1.00 12.54 104 TYR A CA 1
ATOM 775 C C . TYR A 1 104 ? 21.436 7.760 2.280 1.00 13.16 104 TYR A C 1
ATOM 776 O O . TYR A 1 104 ? 20.931 6.759 1.772 1.00 15.11 104 TYR A O 1
ATOM 785 N N . GLY A 1 105 ? 22.307 8.536 1.641 1.00 14.90 105 GLY A N 1
ATOM 786 C CA . GLY A 1 105 ? 22.703 8.254 0.269 1.00 16.64 105 GLY A CA 1
ATOM 787 C C . GLY A 1 105 ? 21.805 8.907 -0.764 1.00 18.24 105 GLY A C 1
ATOM 788 O O . GLY A 1 105 ? 20.801 9.530 -0.415 1.00 19.41 105 GLY A O 1
ATOM 789 N N . ARG A 1 106 ? 22.158 8.761 -2.039 1.00 18.54 106 ARG A N 1
ATOM 790 C CA . ARG A 1 106 ? 21.375 9.345 -3.127 1.00 19.93 106 ARG A CA 1
ATOM 791 C C . ARG A 1 106 ? 20.774 8.307 -4.069 1.00 19.45 106 ARG A C 1
ATOM 792 O O . ARG A 1 106 ? 20.355 8.640 -5.178 1.00 20.64 106 ARG A O 1
ATOM 800 N N . GLN A 1 107 ? 20.743 7.050 -3.639 1.00 18.45 107 GLN A N 1
ATOM 801 C CA . GLN A 1 107 ? 20.183 5.992 -4.470 1.00 19.59 107 GLN A CA 1
ATOM 802 C C . GLN A 1 107 ? 18.714 5.731 -4.163 1.00 20.90 107 GLN A C 1
ATOM 803 O O . GLN A 1 107 ? 17.979 5.240 -5.017 1.00 22.54 107 GLN A O 1
ATOM 809 N N . VAL A 1 108 ? 18.292 6.049 -2.941 1.00 23.19 108 VAL A N 1
ATOM 810 C CA . VAL A 1 108 ? 16.898 5.861 -2.544 1.00 24.56 108 VAL A CA 1
ATOM 811 C C . VAL A 1 108 ? 16.140 7.186 -2.583 1.00 25.07 108 VAL A C 1
ATOM 812 O O . VAL A 1 108 ? 16.617 8.205 -2.081 1.00 25.45 108 VAL A O 1
ATOM 816 N N . ASP A 1 109 ? 14.960 7.157 -3.196 1.00 26.07 109 ASP A N 1
ATOM 817 C CA . ASP A 1 109 ? 14.115 8.339 -3.349 1.00 26.48 109 ASP A CA 1
ATOM 818 C C . ASP A 1 109 ? 13.677 8.985 -2.039 1.00 25.22 109 ASP A C 1
ATOM 819 O O . ASP A 1 109 ? 13.855 10.190 -1.838 1.00 25.60 109 ASP A O 1
ATOM 824 N N . SER A 1 110 ? 13.111 8.176 -1.150 1.00 22.83 110 SER A N 1
ATOM 825 C CA . SER A 1 110 ? 12.606 8.676 0.120 1.00 21.48 110 SER A CA 1
ATOM 826 C C . SER A 1 110 ? 12.272 7.537 1.076 1.00 19.97 110 SER A C 1
ATOM 827 O O . SER A 1 110 ? 12.365 6.361 0.724 1.00 20.06 110 SER A O 1
ATOM 830 N N . PHE A 1 111 ? 11.937 7.907 2.307 1.00 16.46 111 PHE A N 1
ATOM 831 C CA . PHE A 1 111 ? 11.522 6.954 3.322 1.00 14.84 111 PHE A CA 1
ATOM 832 C C . PHE A 1 111 ? 10.741 7.718 4.379 1.00 13.49 111 PHE A C 1
ATOM 833 O O . PHE A 1 111 ? 10.977 8.906 4.604 1.00 11.15 111 PHE A O 1
ATOM 841 N N . GLU A 1 112 ? 9.768 7.046 4.978 1.00 12.62 112 GLU A N 1
ATOM 842 C CA . GLU A 1 112 ? 8.919 7.660 5.983 1.00 14.60 112 GLU A CA 1
ATOM 843 C C . GLU A 1 112 ? 8.878 6.765 7.209 1.00 15.46 112 GLU A C 1
ATOM 844 O O . GLU A 1 112 ? 8.846 5.540 7.086 1.00 15.66 112 GLU A O 1
ATOM 850 N N . LYS A 1 113 ? 8.910 7.375 8.390 1.00 15.18 113 LYS A N 1
ATOM 851 C CA . LYS A 1 113 ? 8.868 6.613 9.632 1.00 14.90 113 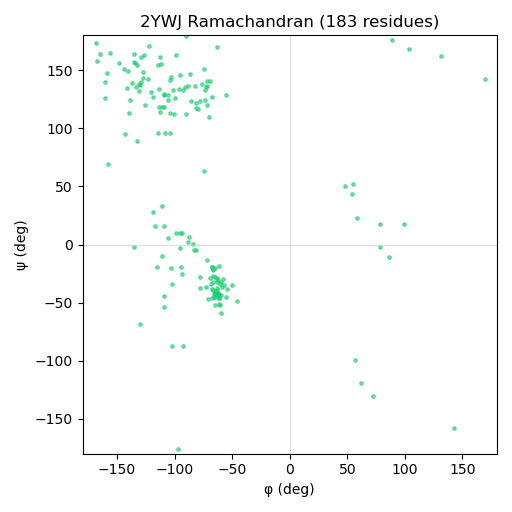LYS A CA 1
ATOM 852 C C . LYS A 1 113 ? 8.615 7.499 10.840 1.00 13.90 113 LYS A C 1
ATOM 853 O O . LYS A 1 113 ? 8.852 8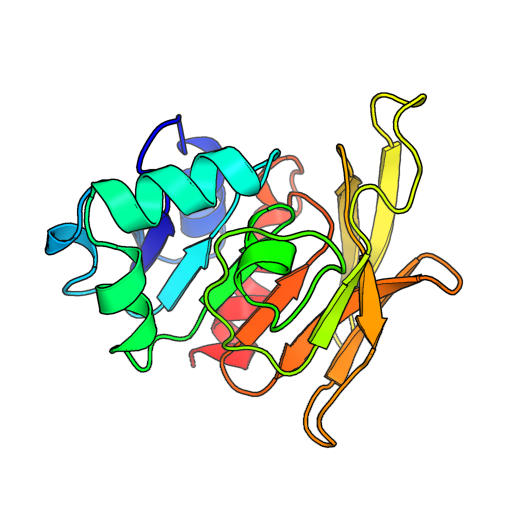.709 10.801 1.00 14.78 113 LYS A O 1
ATOM 859 N N . GLU A 1 114 ? 8.118 6.884 11.908 1.00 11.86 114 GLU A N 1
ATOM 860 C CA . GLU A 1 114 ? 7.847 7.598 13.147 1.00 12.69 114 GLU A CA 1
ATOM 861 C C . GLU A 1 114 ? 9.160 7.917 13.845 1.00 11.42 114 GLU A C 1
ATOM 862 O O . GLU A 1 114 ? 10.043 7.061 13.958 1.00 11.56 114 GLU A O 1
ATOM 868 N N . ILE A 1 115 ? 9.291 9.162 14.286 1.00 8.32 115 ILE A N 1
ATOM 869 C CA . ILE A 1 115 ? 10.487 9.618 14.975 1.00 8.44 115 ILE A CA 1
ATOM 870 C C . ILE A 1 115 ? 10.090 10.102 16.366 1.00 8.19 115 ILE A C 1
ATOM 871 O O . ILE A 1 115 ? 9.136 10.863 16.518 1.00 8.49 115 ILE A O 1
ATOM 876 N N . GLU A 1 116 ? 10.818 9.638 17.376 1.00 9.20 116 GLU A N 1
ATOM 877 C CA . GLU A 1 116 ? 10.564 10.027 18.757 1.00 10.97 116 GLU A CA 1
ATOM 878 C C . GLU A 1 116 ? 11.163 11.399 19.037 1.00 10.80 116 GLU A C 1
ATOM 879 O O . GLU A 1 116 ? 12.375 11.584 18.925 1.00 10.17 116 GLU A O 1
ATOM 885 N N . PHE A 1 117 ? 10.303 12.364 19.352 1.00 10.48 117 PHE A N 1
ATOM 886 C CA . PHE A 1 117 ? 10.737 13.719 19.677 1.00 9.72 117 PHE A CA 1
ATOM 887 C C . PHE A 1 117 ? 10.826 13.855 21.191 1.00 9.89 117 PHE A C 1
ATOM 888 O O . PHE A 1 117 ? 9.910 13.444 21.910 1.00 8.64 117 PHE A O 1
ATOM 896 N N . LYS A 1 118 ? 11.924 14.442 21.663 1.00 8.60 118 LYS A N 1
ATOM 897 C CA . LYS A 1 118 ? 12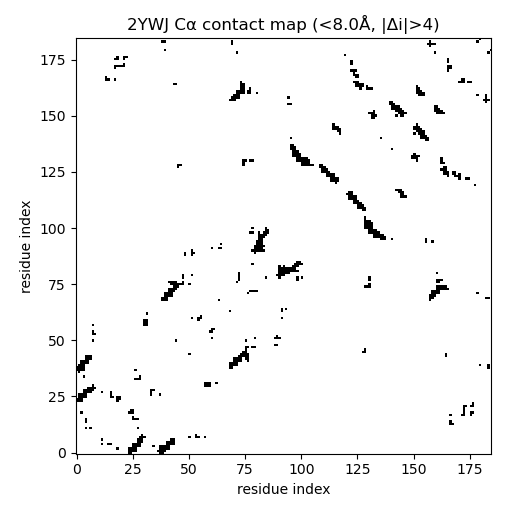.165 14.628 23.092 1.00 10.00 118 LYS A CA 1
ATOM 898 C C . LYS A 1 118 ? 11.042 15.374 23.800 1.00 9.57 118 LYS A C 1
ATOM 899 O O . LYS A 1 118 ? 10.616 16.438 23.355 1.00 8.93 118 LYS A O 1
ATOM 905 N N . ASP A 1 119 ? 10.559 14.787 24.892 1.00 10.30 119 ASP A N 1
ATOM 906 C CA . ASP A 1 119 ? 9.493 15.366 25.711 1.00 12.53 119 ASP A CA 1
ATOM 907 C C . ASP A 1 119 ? 8.192 15.629 24.951 1.00 12.63 119 ASP A C 1
ATOM 908 O O . ASP A 1 119 ? 7.375 16.451 25.368 1.00 13.29 119 ASP A O 1
ATOM 913 N N . LEU A 1 120 ? 7.998 14.920 23.842 1.00 11.79 120 LEU A N 1
ATOM 914 C CA . LEU A 1 120 ? 6.788 15.076 23.042 1.00 11.38 120 LEU A CA 1
ATOM 915 C C . LEU A 1 120 ? 6.147 13.727 22.742 1.00 12.58 120 LEU A C 1
ATOM 916 O O . LEU A 1 120 ? 5.076 13.410 23.262 1.00 10.69 120 LEU A O 1
ATOM 921 N N . GLY A 1 121 ? 6.826 12.932 21.919 1.00 10.98 121 GLY A N 1
ATOM 922 C CA . GLY A 1 121 ? 6.317 11.633 21.530 1.00 11.41 121 GLY A CA 1
ATOM 923 C C . GLY A 1 121 ? 6.668 11.358 20.080 1.00 13.37 121 GLY A C 1
ATOM 924 O O . GLY A 1 121 ? 7.581 11.981 19.529 1.00 12.75 121 GLY A O 1
ATOM 925 N N . LYS A 1 122 ? 5.920 10.458 19.449 1.00 11.42 122 LYS A N 1
ATOM 926 C CA . LYS A 1 122 ? 6.166 10.089 18.059 1.00 14.20 122 LYS A CA 1
ATOM 927 C C . LYS A 1 122 ? 5.573 11.048 17.032 1.00 14.81 122 LYS A C 1
ATOM 928 O O . LYS A 1 122 ? 4.442 11.516 17.178 1.00 13.60 122 LYS A O 1
ATOM 934 N N . VAL A 1 123 ? 6.364 11.353 16.007 1.00 14.74 123 VAL A N 1
ATOM 935 C CA . VAL A 1 123 ? 5.929 12.213 14.911 1.00 15.19 123 VAL A CA 1
ATOM 936 C C . VAL A 1 123 ? 6.297 11.491 13.620 1.00 14.58 123 VAL A C 1
ATOM 937 O O . VAL A 1 123 ? 7.361 10.877 13.527 1.00 14.20 123 VAL A O 1
ATOM 941 N N . TYR A 1 124 ? 5.396 11.526 12.646 1.00 13.57 124 TYR A N 1
ATOM 942 C CA . TYR A 1 124 ? 5.637 10.871 11.367 1.00 14.11 124 TYR A CA 1
ATOM 943 C C . TYR A 1 124 ? 6.493 11.790 10.510 1.00 11.72 124 TYR A C 1
ATOM 944 O O . TYR A 1 124 ? 6.078 12.899 10.169 1.00 12.12 124 TYR A O 1
ATOM 953 N N . GLY A 1 125 ? 7.689 11.324 10.173 1.00 9.77 125 GLY A N 1
ATOM 954 C CA . GLY A 1 125 ? 8.596 12.126 9.375 1.00 9.10 125 GLY A CA 1
ATOM 955 C C . GLY A 1 125 ? 8.866 11.578 7.990 1.00 7.57 125 GLY A C 1
ATOM 956 O O . GLY A 1 125 ? 9.115 10.386 7.815 1.00 7.19 125 GLY A O 1
ATOM 957 N N . VAL A 1 126 ? 8.806 12.470 7.009 1.00 6.74 126 VAL A N 1
ATOM 958 C CA . VAL A 1 126 ? 9.054 12.137 5.612 1.00 6.70 126 VAL A CA 1
ATOM 959 C C . VAL A 1 126 ? 10.446 12.652 5.260 1.00 6.26 126 VAL A C 1
ATOM 960 O O . VAL A 1 126 ? 10.689 13.866 5.262 1.00 4.97 126 VAL A O 1
ATOM 964 N N . PHE A 1 127 ? 11.362 11.722 5.002 1.00 6.01 127 PHE A N 1
ATOM 965 C CA . PHE A 1 127 ? 12.742 12.060 4.657 1.00 7.37 127 PHE A CA 1
ATOM 966 C C . PHE A 1 127 ? 12.987 11.990 3.154 1.00 8.36 127 PHE A C 1
ATOM 967 O O . PHE A 1 127 ? 12.706 10.972 2.519 1.00 8.76 127 PHE A O 1
ATOM 975 N N . ILE A 1 128 ? 13.499 13.083 2.593 1.00 8.55 128 ILE A N 1
ATOM 976 C CA . ILE A 1 128 ? 13.828 13.168 1.170 1.00 8.95 128 ILE A CA 1
ATOM 977 C C . ILE A 1 128 ? 15.148 13.928 1.084 1.00 9.33 128 ILE A C 1
ATOM 978 O O . ILE A 1 128 ? 15.203 15.106 1.439 1.00 10.64 128 ILE A O 1
ATOM 983 N N . ARG A 1 129 ? 16.209 13.241 0.654 1.00 11.62 129 ARG A N 1
ATOM 984 C CA . ARG A 1 129 ? 17.548 13.835 0.535 1.00 14.23 129 ARG A CA 1
ATOM 985 C C . ARG A 1 129 ? 17.938 14.461 1.875 1.00 12.07 129 ARG A C 1
ATOM 986 O O . ARG A 1 129 ? 18.495 15.557 1.934 1.00 12.11 129 ARG A O 1
ATOM 994 N N . ALA A 1 130 ? 17.653 13.730 2.946 1.00 10.33 130 ALA A N 1
ATOM 995 C CA . ALA A 1 130 ? 17.905 14.198 4.302 1.00 9.17 130 ALA A CA 1
ATOM 996 C C . ALA A 1 130 ? 19.341 14.263 4.800 1.00 6.84 130 ALA A C 1
ATOM 997 O O . ALA A 1 130 ? 20.151 13.371 4.549 1.00 6.13 130 ALA A O 1
ATOM 999 N N . PRO A 1 131 ? 19.688 15.373 5.462 1.00 7.33 131 PRO A N 1
ATOM 1000 C CA . PRO A 1 131 ? 21.029 15.559 6.019 1.00 5.75 131 PRO A CA 1
ATOM 1001 C C . PRO A 1 131 ? 20.904 15.200 7.503 1.00 6.18 131 PRO A C 1
ATOM 1002 O O . PRO A 1 131 ? 19.790 15.068 8.000 1.00 6.84 131 PRO A O 1
ATOM 1006 N N . VAL A 1 132 ? 22.018 14.949 8.184 1.00 5.95 132 VAL A N 1
ATOM 1007 C CA . VAL A 1 132 ? 21.978 14.666 9.621 1.00 7.20 132 VAL A CA 1
ATOM 1008 C C . VAL A 1 132 ? 23.092 15.453 10.308 1.00 6.48 132 VAL A C 1
ATOM 1009 O O . VAL A 1 132 ? 24.005 15.958 9.653 1.00 8.35 132 VAL A O 1
ATOM 1013 N N . VAL A 1 133 ? 23.000 15.586 11.624 1.00 7.40 133 VAL A N 1
ATOM 1014 C CA . VAL A 1 133 ? 24.018 16.309 12.373 1.00 6.04 133 VAL A CA 1
ATOM 1015 C C . VAL A 1 133 ? 25.307 15.491 12.441 1.00 6.96 133 VAL A C 1
ATOM 1016 O O . VAL A 1 133 ? 25.277 14.274 12.635 1.00 5.97 133 VAL A O 1
ATOM 1020 N N . ASP A 1 134 ? 26.434 16.164 12.232 1.00 5.90 134 ASP A N 1
ATOM 1021 C CA . ASP A 1 134 ? 27.738 15.516 12.303 1.00 9.00 134 ASP A CA 1
ATOM 1022 C C . ASP A 1 134 ? 28.352 15.901 13.647 1.00 8.61 134 ASP A C 1
ATOM 1023 O O . ASP A 1 134 ? 28.170 15.205 14.642 1.00 9.35 134 ASP A O 1
ATOM 1028 N N . LYS A 1 135 ? 29.039 17.036 13.686 1.00 8.79 135 LYS A N 1
ATOM 1029 C CA . LYS A 1 135 ? 29.662 17.496 14.919 1.00 9.77 135 LYS A CA 1
ATOM 1030 C C . LYS A 1 135 ? 28.762 18.474 15.661 1.00 8.49 135 LYS A C 1
ATOM 1031 O O . LYS A 1 135 ? 27.991 19.207 15.049 1.00 7.84 135 LYS A O 1
ATOM 1037 N N . ILE A 1 136 ? 28.819 18.420 16.986 1.00 8.83 136 ILE A N 1
ATOM 1038 C CA . ILE A 1 136 ? 28.061 19.329 17.843 1.00 8.85 136 ILE A CA 1
ATOM 1039 C C . ILE A 1 136 ? 29.168 20.183 18.455 1.00 9.87 136 ILE A C 1
ATOM 1040 O O . ILE A 1 136 ? 30.070 19.666 19.121 1.00 8.35 136 ILE A O 1
ATOM 1045 N N . LEU A 1 137 ? 29.118 21.482 18.175 1.00 9.54 137 LEU A N 1
ATOM 1046 C CA . LEU A 1 137 ? 30.151 22.423 18.603 1.00 11.37 137 LEU A CA 1
ATOM 1047 C C . LEU A 1 137 ? 29.942 23.210 19.894 1.00 11.83 137 LEU A C 1
ATOM 1048 O O . LEU A 1 137 ? 30.825 23.974 20.295 1.00 12.97 137 LEU A O 1
ATOM 1053 N N . SER A 1 138 ? 28.792 23.043 20.539 1.00 11.41 138 SER A N 1
ATOM 1054 C CA . SER A 1 138 ? 28.515 23.772 21.776 1.00 12.26 138 SER A CA 1
ATOM 1055 C C . SER A 1 138 ? 27.792 22.927 22.817 1.00 13.56 138 SER A C 1
ATOM 1056 O O . SER A 1 138 ? 27.000 22.046 22.473 1.00 12.40 138 SER A O 1
ATOM 1059 N N . ASP A 1 139 ? 28.052 23.229 24.089 1.00 13.37 139 ASP A N 1
ATOM 1060 C CA . ASP A 1 139 ? 27.437 22.523 25.211 1.00 14.99 139 ASP A CA 1
ATOM 1061 C C . ASP A 1 139 ? 25.936 22.773 25.334 1.00 13.61 139 ASP A C 1
ATOM 1062 O O . ASP A 1 139 ? 25.238 22.022 26.019 1.00 12.76 139 ASP A O 1
ATOM 1067 N N . ASP A 1 140 ? 25.443 23.848 24.723 1.00 13.35 140 ASP A N 1
ATOM 1068 C CA . ASP A 1 140 ? 24.014 24.135 24.801 1.00 13.99 140 ASP A CA 1
ATOM 1069 C C . ASP A 1 140 ? 23.179 23.586 23.642 1.00 12.23 140 ASP A C 1
ATOM 1070 O O . ASP A 1 140 ? 22.011 23.941 23.493 1.00 12.06 140 ASP A O 1
ATOM 1075 N N . VAL A 1 141 ? 23.790 22.750 22.805 1.00 9.90 141 VAL A N 1
ATOM 1076 C CA . VAL A 1 141 ? 23.063 22.119 21.700 1.00 8.81 141 VAL A CA 1
ATOM 1077 C C . VAL A 1 141 ? 22.428 20.865 22.293 1.00 8.74 141 VAL A C 1
ATOM 1078 O O . VAL A 1 141 ? 23.116 20.014 22.861 1.00 8.44 141 VAL A O 1
ATOM 1082 N N . GLU A 1 142 ? 21.110 20.773 22.164 1.00 8.15 142 GLU A N 1
ATOM 1083 C CA . GLU A 1 142 ? 20.334 19.666 22.699 1.00 9.75 142 GLU A CA 1
ATOM 1084 C C . GLU A 1 142 ? 19.784 18.756 21.600 1.00 9.50 142 GLU A C 1
ATOM 1085 O O . GLU A 1 142 ? 19.202 19.230 20.626 1.00 8.83 142 GLU A O 1
ATOM 1091 N N . VAL A 1 143 ? 20.004 17.451 21.743 1.00 8.44 143 VAL A N 1
ATOM 1092 C CA . VAL A 1 143 ? 19.491 16.490 20.774 1.00 7.32 143 VAL A CA 1
ATOM 1093 C C . VAL A 1 143 ? 18.032 16.227 21.117 1.00 8.10 143 VAL A C 1
ATOM 1094 O O . VAL A 1 143 ? 17.714 15.813 22.235 1.00 8.92 143 VAL A O 1
ATOM 1098 N N . ILE A 1 144 ? 17.142 16.488 20.164 1.00 7.89 144 ILE A N 1
ATOM 1099 C CA . ILE A 1 144 ? 15.721 16.280 20.400 1.00 7.25 144 ILE A CA 1
ATOM 1100 C C . ILE A 1 144 ? 15.119 15.121 19.612 1.00 7.01 144 ILE A C 1
ATOM 1101 O O . ILE A 1 144 ? 13.983 14.730 19.864 1.00 8.44 144 ILE A O 1
ATOM 1106 N N . ALA A 1 145 ? 15.881 14.565 18.672 1.00 6.90 145 ALA A N 1
ATOM 1107 C CA . ALA A 1 145 ? 15.398 13.440 17.873 1.00 5.34 145 ALA A CA 1
ATOM 1108 C C . ALA A 1 145 ? 16.519 12.654 17.207 1.00 6.48 145 ALA A C 1
ATOM 1109 O O . ALA A 1 145 ? 17.479 13.227 16.685 1.00 3.82 145 ALA A O 1
ATOM 1111 N N . ARG A 1 146 ? 16.365 11.334 17.201 1.00 6.62 146 ARG A N 1
ATOM 1112 C CA . ARG A 1 146 ? 17.340 10.443 16.588 1.00 7.63 146 ARG A CA 1
ATOM 1113 C C . ARG A 1 146 ? 16.664 9.388 15.725 1.00 8.38 146 ARG A C 1
ATOM 1114 O O . ARG A 1 146 ? 15.482 9.086 15.894 1.00 7.99 146 ARG A O 1
ATOM 1122 N N . ASP A 1 147 ? 17.428 8.864 14.774 1.00 8.13 147 ASP A N 1
ATOM 1123 C CA . ASP A 1 147 ? 16.987 7.783 13.903 1.00 8.06 147 ASP A CA 1
ATOM 1124 C C . ASP A 1 147 ? 18.181 6.844 13.971 1.00 7.49 147 ASP A C 1
ATOM 1125 O O . ASP A 1 147 ? 19.127 6.971 13.190 1.00 8.70 147 ASP A O 1
ATOM 1130 N N . GLY A 1 148 ? 18.158 5.936 14.942 1.00 8.21 148 GLY A N 1
ATOM 1131 C CA . GLY A 1 148 ? 19.274 5.026 15.120 1.00 9.23 148 GLY A CA 1
ATOM 1132 C C . GLY A 1 148 ? 20.424 5.835 15.697 1.00 9.78 148 GLY A C 1
ATOM 1133 O O . GLY A 1 148 ? 20.229 6.592 16.654 1.00 9.94 148 GLY A O 1
ATOM 1134 N N . ASP A 1 149 ? 21.606 5.726 15.098 1.00 8.24 149 ASP A N 1
ATOM 1135 C CA . ASP A 1 149 ? 22.756 6.483 15.585 1.00 9.12 149 ASP A CA 1
ATOM 1136 C C . ASP A 1 149 ? 22.852 7.866 14.934 1.00 9.26 149 ASP A C 1
ATOM 1137 O O . ASP A 1 149 ? 23.778 8.631 15.212 1.00 10.13 149 ASP A O 1
ATOM 1142 N N . LYS A 1 150 ? 21.882 8.187 14.079 1.00 8.33 150 LYS A N 1
ATOM 1143 C CA . LYS A 1 150 ? 21.849 9.478 13.399 1.00 7.58 150 LYS A CA 1
ATOM 1144 C C . LYS A 1 150 ? 21.016 10.504 14.162 1.00 6.09 150 LYS A C 1
ATOM 1145 O O . LYS A 1 150 ? 19.910 10.208 14.612 1.00 5.98 150 LYS A O 1
ATOM 1151 N N . ILE A 1 151 ? 21.558 11.706 14.320 1.00 5.82 151 ILE A N 1
ATOM 1152 C CA . ILE A 1 151 ? 20.840 12.777 15.006 1.00 6.11 151 ILE A CA 1
ATOM 1153 C C . ILE A 1 151 ? 20.038 13.529 13.946 1.00 5.64 151 ILE A C 1
ATOM 1154 O O . ILE A 1 151 ? 20.606 14.166 13.056 1.00 7.02 151 ILE A O 1
ATOM 1159 N N . VAL A 1 152 ? 18.716 13.420 14.023 1.00 4.33 152 VAL A N 1
ATOM 1160 C CA . VAL A 1 152 ? 17.846 14.068 13.044 1.00 4.68 152 VAL A CA 1
ATOM 1161 C C . VAL A 1 152 ? 17.121 15.301 13.569 1.00 4.40 152 VAL A C 1
ATOM 1162 O O . VAL A 1 152 ? 16.304 15.898 12.864 1.00 4.94 152 VAL A O 1
ATOM 1166 N N . GLY A 1 153 ? 17.447 15.694 14.795 1.00 4.46 153 GLY A N 1
ATOM 1167 C CA . GLY A 1 153 ? 16.826 16.863 15.381 1.00 4.48 153 GLY A CA 1
ATOM 1168 C C . GLY A 1 153 ? 17.623 17.433 16.533 1.00 6.49 153 GLY A C 1
ATOM 1169 O O . GLY A 1 153 ? 17.977 16.716 17.469 1.00 5.59 153 GLY A O 1
ATOM 1170 N N . VAL A 1 154 ? 17.936 18.722 16.445 1.00 6.24 154 VAL A N 1
ATOM 1171 C CA . VAL A 1 154 ? 18.678 19.419 17.490 1.00 4.06 154 VAL A CA 1
ATOM 1172 C C . VAL A 1 154 ? 18.039 20.767 17.791 1.00 5.29 154 VAL A C 1
ATOM 1173 O O . VAL A 1 154 ? 17.327 21.332 16.958 1.00 3.32 154 VAL A O 1
ATOM 1177 N N . LYS A 1 155 ? 18.303 21.262 18.993 1.00 5.48 155 LYS A N 1
ATOM 1178 C CA . LYS A 1 155 ? 17.791 22.544 19.456 1.00 6.09 155 LYS A CA 1
ATOM 1179 C C . LYS A 1 155 ? 18.921 23.278 20.166 1.00 6.02 155 LYS A C 1
ATOM 1180 O O . LYS A 1 155 ? 19.728 22.666 20.863 1.00 8.08 155 LYS A O 1
ATOM 1186 N N . GLN A 1 156 ? 19.019 24.577 19.921 1.00 6.83 156 GLN A N 1
ATOM 1187 C CA . GLN A 1 156 ? 20.019 25.411 20.574 1.00 6.16 156 GLN A CA 1
ATOM 1188 C C . GLN A 1 156 ? 19.344 26.748 20.827 1.00 5.98 156 GLN A C 1
ATOM 1189 O O . GLN A 1 156 ? 19.294 27.606 19.947 1.00 6.12 156 GLN A O 1
ATOM 1195 N N . GLY A 1 157 ? 18.799 26.905 22.031 1.00 5.37 157 GLY A N 1
ATOM 1196 C CA . GLY A 1 157 ? 18.104 28.131 22.370 1.00 5.63 157 GLY A CA 1
ATOM 1197 C C . GLY A 1 157 ? 16.912 28.328 21.451 1.00 5.60 157 GLY A C 1
ATOM 1198 O O . GLY A 1 157 ? 16.030 27.467 21.365 1.00 6.77 157 GLY A O 1
ATOM 1199 N N . LYS A 1 158 ? 16.931 29.428 20.705 1.00 4.77 158 LYS A N 1
ATOM 1200 C CA . LYS A 1 158 ? 15.852 29.771 19.782 1.00 4.81 158 LYS A CA 1
ATOM 1201 C C . LYS A 1 158 ? 15.960 29.100 18.412 1.00 5.68 158 LYS A C 1
ATOM 1202 O O . LYS A 1 158 ? 15.111 29.325 17.544 1.00 5.35 158 LYS A O 1
ATOM 1208 N N . TYR A 1 159 ? 16.996 28.286 18.220 1.00 4.76 159 TYR A N 1
ATOM 1209 C CA . TYR A 1 159 ? 17.202 27.580 16.956 1.00 5.27 159 TYR A CA 1
ATOM 1210 C C . TYR A 1 159 ? 16.832 26.106 17.035 1.00 3.36 159 TYR A C 1
ATOM 1211 O O . TYR A 1 159 ? 17.109 25.441 18.033 1.00 3.23 159 TYR A O 1
ATOM 1220 N N . MET A 1 160 ? 16.231 25.602 15.961 1.00 4.22 160 MET A N 1
ATOM 1221 C CA . MET A 1 160 ? 15.864 24.191 15.864 1.00 4.70 160 MET A CA 1
ATOM 1222 C C . MET A 1 160 ? 16.132 23.716 14.438 1.00 4.64 160 MET A C 1
ATOM 1223 O O . MET A 1 160 ? 15.825 24.415 13.474 1.00 5.86 160 MET A O 1
ATOM 1228 N N . ALA A 1 161 ? 16.758 22.551 14.312 1.00 3.95 161 ALA A N 1
ATOM 1229 C CA . ALA A 1 161 ? 17.064 21.992 13.001 1.00 4.01 161 ALA A CA 1
ATOM 1230 C C . ALA A 1 161 ? 16.609 20.542 12.947 1.00 5.34 161 ALA A C 1
ATOM 1231 O O . ALA A 1 161 ? 16.885 19.762 13.864 1.00 4.43 161 ALA A O 1
ATOM 1233 N N . LEU A 1 162 ? 15.899 20.201 11.873 1.00 5.87 162 LEU A N 1
ATOM 1234 C CA . LEU A 1 162 ? 15.374 18.853 11.659 1.00 5.76 162 LEU A CA 1
ATOM 1235 C C . LEU A 1 162 ? 15.783 18.330 10.284 1.00 5.68 162 LEU A C 1
ATOM 1236 O O . LEU A 1 162 ? 15.878 19.095 9.327 1.00 5.52 162 LEU A O 1
ATOM 1241 N N . SER A 1 163 ? 15.974 17.017 10.187 1.00 4.24 163 SER A N 1
ATOM 1242 C CA . SER A 1 163 ? 16.378 16.379 8.935 1.00 6.09 163 SER A CA 1
ATOM 1243 C C . SER A 1 163 ? 15.247 16.203 7.924 1.00 6.11 163 SER A C 1
ATOM 1244 O O . SER A 1 163 ? 15.468 16.329 6.721 1.00 7.31 163 SER A O 1
ATOM 1247 N N . PHE A 1 164 ? 14.050 15.894 8.415 1.00 6.38 164 PHE A N 1
ATOM 1248 C CA . PHE A 1 164 ? 12.897 15.653 7.548 1.00 6.11 164 PHE A CA 1
ATOM 1249 C C . PHE A 1 164 ? 12.054 16.886 7.219 1.00 5.39 164 PHE A C 1
ATOM 1250 O O . PHE A 1 164 ? 12.348 17.987 7.681 1.00 4.94 164 PHE A O 1
ATOM 1258 N N . HIS A 1 165 ? 11.006 16.678 6.420 1.00 5.32 165 HIS A N 1
ATOM 1259 C CA . HIS A 1 165 ? 10.097 17.746 5.998 1.00 6.65 165 HIS A CA 1
ATOM 1260 C C . HIS A 1 165 ? 8.765 17.565 6.720 1.00 6.68 165 HIS A C 1
ATOM 1261 O O . HIS A 1 165 ? 7.895 16.823 6.254 1.00 8.09 165 HIS A O 1
ATOM 1268 N N . PRO A 1 166 ? 8.573 18.270 7.851 1.00 7.01 166 PRO A N 1
ATOM 1269 C CA . PRO A 1 166 ? 7.345 18.192 8.655 1.00 7.80 166 PRO A CA 1
ATOM 1270 C C . PRO A 1 166 ? 6.074 18.470 7.854 1.00 8.25 166 PRO A C 1
ATOM 1271 O O . PRO A 1 166 ? 5.051 17.813 8.052 1.00 7.83 166 PRO A O 1
ATOM 1275 N N . GLU A 1 167 ? 6.161 19.431 6.938 1.00 7.94 167 GLU A N 1
ATOM 1276 C CA . GLU A 1 167 ? 5.028 19.834 6.108 1.00 9.34 167 GLU A CA 1
ATOM 1277 C C . GLU A 1 167 ? 4.469 18.734 5.209 1.00 9.22 167 GLU A C 1
ATOM 1278 O O . GLU A 1 167 ? 3.342 18.847 4.726 1.00 10.37 167 GLU A O 1
ATOM 1284 N N . LEU A 1 168 ? 5.256 17.685 4.978 1.00 9.07 168 LEU A N 1
ATOM 1285 C CA . LEU A 1 168 ? 4.831 16.576 4.127 1.00 9.80 168 LEU A CA 1
ATOM 1286 C C . LEU A 1 168 ? 3.978 15.515 4.817 1.00 11.29 168 LEU A C 1
ATOM 1287 O O . LEU A 1 168 ? 3.522 14.572 4.170 1.00 10.26 168 LEU A O 1
ATOM 1292 N N . SER A 1 169 ? 3.779 15.647 6.125 1.00 11.34 169 SER A N 1
ATOM 1293 C CA . SER A 1 169 ? 2.957 14.683 6.846 1.00 14.32 169 SER A CA 1
ATOM 1294 C C . SER A 1 169 ? 1.862 15.391 7.632 1.00 14.23 169 SER A C 1
ATOM 1295 O O . SER A 1 169 ? 1.933 16.598 7.865 1.00 11.99 169 SER A O 1
ATOM 1298 N N . GLU A 1 170 ? 0.849 14.631 8.034 1.00 15.52 170 GLU A N 1
ATOM 1299 C CA . GLU A 1 170 ? -0.267 15.177 8.802 1.00 18.34 170 GLU A CA 1
ATOM 1300 C C . GLU A 1 170 ? 0.195 15.680 10.173 1.00 17.63 170 GLU A C 1
ATOM 1301 O O . GLU A 1 170 ? -0.478 16.500 10.803 1.00 18.69 170 GLU A O 1
ATOM 1307 N N . ASP A 1 171 ? 1.350 15.189 10.619 1.00 15.83 171 ASP A N 1
ATOM 1308 C CA . ASP A 1 171 ? 1.931 15.574 11.906 1.00 16.19 171 ASP A CA 1
ATOM 1309 C C . ASP A 1 171 ? 2.687 16.900 11.863 1.00 14.59 171 ASP A C 1
ATOM 1310 O O . ASP A 1 171 ? 3.164 17.375 12.894 1.00 13.72 171 ASP A O 1
ATOM 1315 N N . GLY A 1 172 ? 2.802 17.487 10.674 1.00 11.72 172 GLY A N 1
ATOM 1316 C CA . GLY A 1 172 ? 3.523 18.742 10.526 1.00 9.84 172 GLY A CA 1
ATOM 1317 C C . GLY A 1 172 ? 3.215 19.824 11.545 1.00 11.00 172 GLY A C 1
ATOM 1318 O O . GLY A 1 172 ? 4.130 20.412 12.138 1.00 9.57 172 GLY A O 1
ATOM 1319 N N . TYR A 1 173 ? 1.930 20.079 11.767 1.00 8.32 173 TYR A N 1
ATOM 1320 C CA . TYR A 1 173 ? 1.509 21.106 12.714 1.00 9.47 173 TYR A CA 1
ATOM 1321 C C . TYR A 1 173 ? 2.006 20.848 14.142 1.00 8.16 173 TYR A C 1
ATOM 1322 O O . TYR A 1 173 ? 2.253 21.794 14.890 1.00 6.72 173 TYR A O 1
ATOM 1331 N N . LYS A 1 174 ? 2.134 19.575 14.520 1.00 7.43 174 LYS A N 1
ATOM 1332 C CA . LYS A 1 174 ? 2.617 19.219 15.859 1.00 9.12 174 LYS A CA 1
ATOM 1333 C C . LYS A 1 174 ? 4.067 19.660 16.005 1.00 8.87 174 LYS A C 1
ATOM 1334 O O . LYS A 1 174 ? 4.470 20.185 17.048 1.00 7.50 174 LYS A O 1
ATOM 1340 N N . VAL A 1 175 ? 4.847 19.416 14.955 1.00 7.65 175 VAL A N 1
ATOM 1341 C CA . VAL A 1 175 ? 6.259 19.774 14.929 1.00 9.88 175 VAL A CA 1
ATOM 1342 C C . VAL A 1 175 ? 6.420 21.290 14.987 1.00 7.60 175 VAL A C 1
ATOM 1343 O O . VAL A 1 175 ? 7.248 21.803 15.741 1.00 8.46 175 VAL A O 1
ATOM 1347 N N . TYR A 1 176 ? 5.623 22.002 14.193 1.00 7.74 176 TYR A N 1
ATOM 1348 C CA . TYR A 1 176 ? 5.676 23.464 14.169 1.00 7.12 176 TYR A CA 1
ATOM 1349 C C . TYR A 1 176 ? 5.287 24.033 15.532 1.00 6.75 176 TYR A C 1
ATOM 13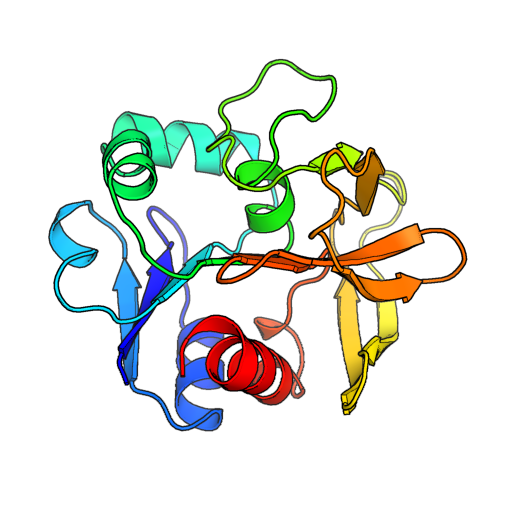50 O O . TYR A 1 176 ? 5.896 24.990 16.014 1.00 7.14 176 TYR A O 1
ATOM 1359 N N . LYS A 1 177 ? 4.287 23.421 16.163 1.00 6.17 177 LYS A N 1
ATOM 1360 C CA . LYS A 1 177 ? 3.831 23.857 17.479 1.00 7.91 177 LYS A CA 1
ATOM 1361 C C . LYS A 1 177 ? 4.929 23.609 18.518 1.00 8.68 177 LYS A C 1
ATOM 1362 O O . LYS A 1 177 ? 5.146 24.426 19.415 1.00 8.99 177 LYS A O 1
ATOM 1368 N N . TYR A 1 178 ? 5.620 22.479 18.375 1.00 8.20 178 TYR A N 1
ATOM 1369 C CA . TYR A 1 178 ? 6.719 22.094 19.262 1.00 7.79 178 TYR A CA 1
ATOM 1370 C C . TYR A 1 178 ? 7.840 23.131 19.159 1.00 7.71 178 TYR A C 1
ATOM 1371 O O . TYR A 1 178 ? 8.419 23.545 20.171 1.00 6.19 178 TYR A O 1
ATOM 1380 N N . PHE A 1 179 ? 8.128 23.560 17.933 1.00 6.83 179 PHE A N 1
ATOM 1381 C CA . PHE A 1 179 ? 9.165 24.557 17.697 1.00 6.00 179 PHE A CA 1
ATOM 1382 C C . PHE A 1 179 ? 8.792 25.896 18.331 1.00 6.69 179 PHE A C 1
ATOM 1383 O O . PHE A 1 179 ? 9.574 26.475 19.090 1.00 6.54 179 PHE A O 1
ATOM 1391 N N . VAL A 1 180 ? 7.594 26.379 18.020 1.00 6.68 180 VAL A N 1
ATOM 1392 C CA . VAL A 1 180 ? 7.130 27.661 18.545 1.00 6.98 180 VAL A CA 1
ATOM 1393 C C . VAL A 1 180 ? 7.038 27.693 20.071 1.00 7.43 180 VAL A C 1
ATOM 1394 O O . VAL A 1 180 ? 7.530 28.626 20.707 1.00 8.53 180 VAL A O 1
ATOM 1398 N N . GLU A 1 181 ? 6.453 26.656 20.661 1.00 7.53 181 GLU A N 1
ATOM 1399 C CA . GLU A 1 181 ? 6.311 26.601 22.113 1.00 8.95 181 GLU A CA 1
ATOM 1400 C C . GLU A 1 181 ? 7.628 26.478 22.885 1.00 9.85 181 GLU A C 1
ATOM 1401 O O . GLU A 1 181 ? 7.723 26.937 24.025 1.00 8.89 181 GLU A O 1
ATOM 1407 N N . ASN A 1 182 ? 8.644 25.891 22.257 1.00 8.38 182 ASN A N 1
ATOM 1408 C CA . ASN A 1 182 ? 9.940 25.711 22.904 1.00 9.85 182 ASN A CA 1
ATOM 1409 C C . ASN A 1 182 ? 11.053 26.674 22.496 1.00 8.63 182 ASN A C 1
ATOM 1410 O O . ASN A 1 182 ? 12.022 26.836 23.237 1.00 10.38 182 ASN A O 1
ATOM 1415 N N . CYS A 1 183 ? 10.918 27.312 21.335 1.00 7.68 183 CYS A N 1
ATOM 1416 C CA . CYS A 1 183 ? 11.942 28.243 20.847 1.00 7.97 183 CYS A CA 1
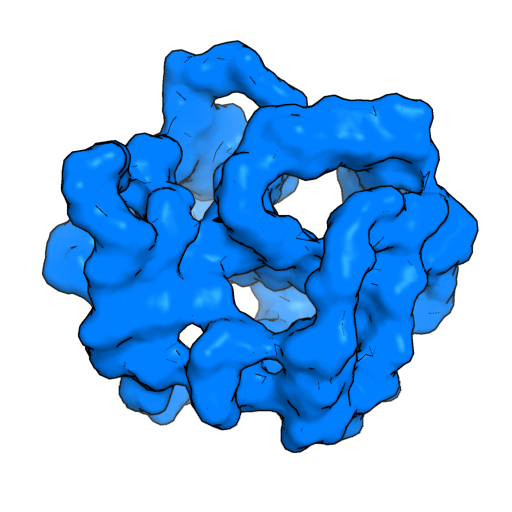ATOM 1417 C C . CYS A 1 183 ? 11.510 29.700 20.718 1.00 9.15 183 CYS A C 1
ATOM 1418 O O . CYS A 1 183 ? 12.360 30.589 20.637 1.00 8.73 183 CYS A O 1
ATOM 1421 N N . VAL A 1 184 ? 10.204 29.942 20.663 1.00 10.38 184 VAL A N 1
ATOM 1422 C CA . VAL A 1 184 ? 9.686 31.300 20.495 1.00 14.37 184 VAL A CA 1
ATOM 1423 C C . VAL A 1 184 ? 9.021 31.858 21.750 1.00 18.51 184 VAL A C 1
ATOM 1424 O O . VAL A 1 184 ? 9.373 32.942 22.214 1.00 20.08 184 VAL A O 1
ATOM 1428 N N . LYS A 1 185 ? 8.053 31.122 22.286 1.00 22.63 185 LYS A N 1
ATOM 1429 C CA . LYS A 1 185 ? 7.340 31.551 23.486 1.00 27.16 185 LYS A CA 1
ATOM 1430 C C . LYS A 1 185 ? 8.234 31.533 24.727 1.00 29.48 185 LYS A C 1
ATOM 1431 O O . LYS A 1 185 ? 7.994 32.362 25.632 1.00 31.67 185 LYS A O 1
#

Radius of gyration: 14.7 Å; Cα contacts (8 Å, |Δi|>4): 431; chains: 1; bounding box: 36×38×31 Å

CATH classification: 3.40.50.880

Nearest PDB structures (foldseek):
  2ywj-assembly1_A  TM=1.005E+00  e=1.276E-42  Methanocaldococcus jannaschii DSM 2661
  8u7j-assembly1_N  TM=9.516E-01  e=1.797E-22  Staphylococcus aureus subsp. aureus Mu3
  1q7r-assembly1_A  TM=9.124E-01  e=4.257E-23  Geobacillus stearothermophilus
  2nv0-assembly1_A  TM=9.190E-01  e=1.192E-20  Bacillus subtilis
  2nv0-assembly2_B  TM=9.027E-01  e=7.326E-20  Bacillus subtilis

Solvent-accessible surface area: 8716 Å² total; per-residue (Å²): 86,46,1,0,0,9,5,5,126,48,113,7,118,94,14,39,82,9,0,122,120,8,61,24,102,24,62,77,0,78,88,39,128,37,15,134,45,17,61,0,0,0,0,8,19,22,77,4,39,51,33,0,133,29,0,128,153,79,33,0,17,120,107,0,81,128,38,116,27,16,1,0,0,0,1,0,0,0,5,0,0,0,87,16,19,92,91,158,29,49,21,2,98,37,0,26,0,13,3,113,49,34,21,58,37,184,172,92,130,49,56,97,88,106,3,97,6,89,139,89,27,118,1,83,0,10,2,45,143,4,3,7,10,73,107,71,88,33,159,94,16,64,36,5,4,127,21,68,133,63,22,0,0,0,36,23,47,70,30,0,0,0,0,0,10,0,21,74,15,145,24,1,67,84,0,1,70,19,0,0,90,77,14,37,157

Sequence (185 aa):
MIIGVLAIQGDVEEHEEAIKKAGYEAKKVKRVEDLEGIDALIIPGGESTAIGKLMKKYGLLEKIKNSNLPILGTCAGMVLLSKGTGINQILLELMDITVKRNAYGRQVDSFEKEIEFKDLGKVYGVFIRAPVVDKILSDDVEVIARDGDKIVGVKQGKYMALSFHPELSEDGYKVYKYFVENCVK

B-factor: mean 13.62, std 7.41, range [2.93, 47.2]

InterPro domains:
  IPR002161 Pyridoxal 5'-phosphate synthase subunit PdxT/SNO [MF_01615] (3-182)
  IPR002161 Pyridoxal 5'-phosphate synthase subunit PdxT/SNO [PF01174] (5-185)
  IPR002161 Pyridoxal 5'-phosphate synthase subunit PdxT/SNO [PIRSF005639] (1-184)
  IPR002161 Pyridoxal 5'-phosphate synthase subunit PdxT/SNO [PS51130] (2-184)
  IPR002161 Py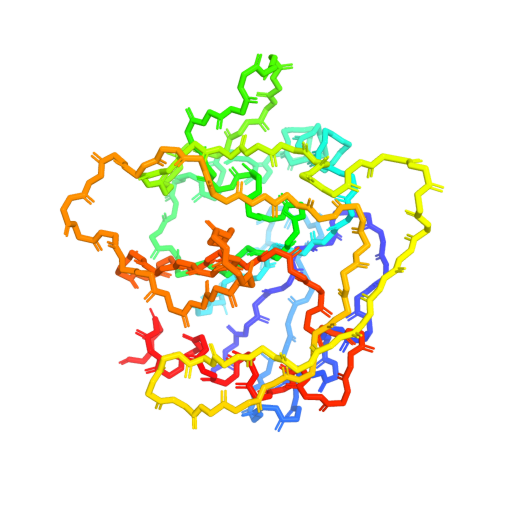ridoxal 5'-phosphate synthase subunit PdxT/SNO [PTHR31559] (2-185)
  IPR002161 Pyridoxal 5'-phosphate synthase subunit PdxT/SNO [TIGR03800] (3-181)
  IPR002161 Pyridoxal 5'-phosphate synthase subunit PdxT/SNO [cd01749] (3-180)
  IPR021196 PdxT/SNO family, conserved site [PS01236] (40-50)
  IPR029062 Class I glutamine amidotransferase-like [G3DSA:3.40.50.880] (1-186)
  IPR029062 Class I glutamine amidotransferase-like [SSF52317] (2-171)